Protein AF-A0A8S0VTC0-F1 (afdb_monomer_lite)

Sequence (336 aa):
MILEPHRLVLRYLSPPVGQLPGMAQVTHRCSNINSPEIYNTTKSGPLDLEQRTELVVCTPIVGGPLEECESPRILVRCLLDCLIGLANSFLKSFPHLDISTRNLLRRLGKERRTAPEPVSRHDPSLCSDEMHFLSDYLNECHALIVDGDIAVRGKERRVPGRDYSGNIPFLPTRVLRLWMNNEPILHTTIDDLQFFPWVLLWIAFRKDPAHPESEASLMALNNDSLRNVSHTKAGLIQEIADRFSMSSLPQSVRVIRDLFNRWIDLSREATEQLFILLEGERFTGNKLNSNLQLQAVFDDALEGMTKKYLKEYMRAAVDFIEKEDVGLELWPEPSA

Structure (mmCIF, N/CA/C/O backbone):
data_AF-A0A8S0VTC0-F1
#
_entry.id   AF-A0A8S0VTC0-F1
#
loop_
_atom_site.group_PDB
_atom_site.id
_atom_site.type_symbol
_atom_site.label_atom_id
_atom_site.label_alt_id
_atom_site.label_comp_id
_atom_site.label_asym_id
_atom_site.label_entity_id
_atom_site.label_seq_id
_atom_site.pdbx_PDB_ins_code
_atom_site.Cartn_x
_atom_site.Cartn_y
_atom_site.Cartn_z
_atom_site.occupancy
_atom_site.B_iso_or_equiv
_atom_site.auth_seq_id
_atom_site.auth_comp_id
_atom_site.auth_asym_id
_atom_site.auth_atom_id
_atom_site.pdbx_PDB_model_num
ATOM 1 N N . MET A 1 1 ? -20.088 -17.093 36.217 1.00 25.27 1 MET A N 1
ATOM 2 C CA . MET A 1 1 ? -18.910 -17.939 35.948 1.00 25.27 1 MET A CA 1
ATOM 3 C C . MET A 1 1 ? -18.276 -17.386 34.686 1.00 25.27 1 MET A C 1
ATOM 5 O O . MET A 1 1 ? -18.844 -17.536 33.614 1.00 25.27 1 MET A O 1
ATOM 9 N N . ILE A 1 2 ? -17.248 -16.561 34.870 1.00 22.72 2 ILE A N 1
ATOM 10 C CA . ILE A 1 2 ? -16.638 -15.714 33.839 1.00 22.72 2 ILE A CA 1
ATOM 11 C C . ILE A 1 2 ? -15.516 -16.532 33.200 1.00 22.72 2 ILE A C 1
ATOM 13 O O . ILE A 1 2 ? -14.637 -17.004 33.916 1.00 22.72 2 ILE A O 1
ATOM 17 N N . LEU A 1 3 ? -15.578 -16.729 31.883 1.00 22.00 3 LEU A N 1
ATOM 18 C CA . LEU A 1 3 ? -14.479 -17.272 31.088 1.00 22.00 3 LEU A CA 1
ATOM 19 C C . LEU A 1 3 ? -14.049 -16.200 30.087 1.00 22.00 3 LEU A C 1
ATOM 21 O O . LEU A 1 3 ? -14.839 -15.737 29.266 1.00 22.00 3 LEU A O 1
ATOM 25 N N . GLU A 1 4 ? -12.799 -15.791 30.256 1.00 22.05 4 GLU A N 1
ATOM 26 C CA . GLU A 1 4 ? -12.045 -14.816 29.476 1.00 22.05 4 GLU A CA 1
ATOM 27 C C . GLU A 1 4 ? -11.477 -15.411 28.162 1.00 22.05 4 GLU A C 1
ATOM 29 O O . GLU A 1 4 ? -11.585 -16.619 27.930 1.00 22.05 4 GLU A O 1
ATOM 34 N N . PRO A 1 5 ? -10.944 -14.570 27.250 1.00 28.98 5 PRO A N 1
ATOM 35 C CA . PRO A 1 5 ? -11.049 -14.763 25.810 1.00 28.98 5 PRO A CA 1
ATOM 36 C C . PRO A 1 5 ? -9.840 -15.483 25.201 1.00 28.98 5 PRO A C 1
ATOM 38 O O . PRO A 1 5 ? -8.712 -14.994 25.222 1.00 28.98 5 PRO A O 1
ATOM 41 N N . HIS A 1 6 ? -10.089 -16.604 24.524 1.00 26.89 6 HIS A N 1
ATOM 42 C CA . HIS A 1 6 ? -9.126 -17.183 23.593 1.00 26.89 6 HIS A CA 1
ATOM 43 C C . HIS A 1 6 ? -9.369 -16.671 22.169 1.00 26.89 6 HIS A C 1
ATOM 45 O O . HIS A 1 6 ? -10.343 -17.030 21.516 1.00 26.89 6 HIS A O 1
ATOM 51 N N . ARG A 1 7 ? -8.428 -15.825 21.732 1.00 33.62 7 ARG A N 1
ATOM 52 C CA . ARG A 1 7 ? -7.699 -15.879 20.452 1.00 33.62 7 ARG A CA 1
ATOM 53 C C . ARG A 1 7 ? -8.539 -16.145 19.200 1.00 33.62 7 ARG A C 1
ATOM 55 O O . ARG A 1 7 ? -8.915 -17.274 18.889 1.00 33.62 7 ARG A O 1
ATOM 62 N N . LEU A 1 8 ? -8.729 -15.075 18.433 1.00 29.02 8 LEU A N 1
ATOM 63 C CA . LEU A 1 8 ? -9.284 -15.108 17.090 1.00 29.02 8 LEU A CA 1
ATOM 64 C C . LEU A 1 8 ? -8.291 -15.810 16.149 1.00 29.02 8 LEU A C 1
ATOM 66 O O . LEU A 1 8 ? -7.356 -15.211 15.635 1.00 29.02 8 LEU A O 1
ATOM 70 N N . VAL A 1 9 ? -8.503 -17.099 15.908 1.00 30.19 9 VAL A N 1
ATOM 71 C CA . VAL A 1 9 ? -8.086 -17.704 14.644 1.00 30.19 9 VAL A CA 1
ATOM 72 C C . VAL A 1 9 ? -9.036 -17.126 13.602 1.00 30.19 9 VAL A C 1
ATOM 74 O O . VAL A 1 9 ? -10.246 -17.355 13.692 1.00 30.19 9 VAL A O 1
ATOM 77 N N . LEU A 1 10 ? -8.526 -16.370 12.628 1.00 28.19 10 LEU A N 1
ATOM 78 C CA . LEU A 1 10 ? -9.266 -16.090 11.398 1.00 28.19 10 LEU A CA 1
ATOM 79 C C . LEU A 1 10 ? -9.506 -17.439 10.705 1.00 28.19 10 LEU A C 1
ATOM 81 O O . LEU A 1 10 ? -8.711 -17.893 9.889 1.00 28.19 10 LEU A O 1
ATOM 85 N N . ARG A 1 11 ? -10.584 -18.127 11.104 1.00 26.08 11 ARG A N 1
ATOM 86 C CA . ARG A 1 11 ? -11.053 -19.357 10.471 1.00 26.08 11 ARG A CA 1
ATOM 87 C C . ARG A 1 11 ? -11.421 -19.010 9.035 1.00 26.08 11 ARG A C 1
ATOM 89 O O . ARG A 1 11 ? -12.511 -18.504 8.778 1.00 26.08 11 ARG A O 1
ATOM 96 N N . TYR A 1 12 ? -10.519 -19.301 8.109 1.00 32.28 12 TYR A N 1
ATOM 97 C CA . TYR A 1 12 ? -10.940 -19.707 6.781 1.00 32.28 12 TYR A CA 1
ATOM 98 C C . TYR A 1 12 ? -11.624 -21.067 6.939 1.00 32.28 12 TYR A C 1
ATOM 100 O O . TYR A 1 12 ? -11.073 -21.994 7.534 1.00 32.28 12 TYR A O 1
ATOM 108 N N . LEU A 1 13 ? -12.883 -21.142 6.513 1.00 28.42 13 LEU A N 1
ATOM 109 C CA . LEU A 1 13 ? -13.666 -22.370 6.501 1.00 28.42 13 LEU A CA 1
ATOM 110 C C . LEU A 1 13 ? -13.049 -23.321 5.466 1.00 28.42 13 LEU A C 1
ATOM 112 O O . LEU A 1 13 ? -13.356 -23.228 4.282 1.00 28.42 13 LEU A O 1
ATOM 116 N N . SER A 1 14 ? -12.169 -24.221 5.904 1.00 29.62 14 SER A N 1
ATOM 117 C CA . SER A 1 14 ? -11.794 -25.395 5.112 1.00 29.62 14 SER A CA 1
ATOM 118 C C . SER A 1 14 ? -12.896 -26.464 5.219 1.00 29.62 14 SER A C 1
ATOM 120 O O . SER A 1 14 ? -13.445 -26.653 6.311 1.00 29.62 14 SER A O 1
ATOM 122 N N . PRO A 1 15 ? -13.227 -27.184 4.131 1.00 27.05 15 PRO A N 1
ATOM 123 C CA . PRO A 1 15 ? -14.177 -28.297 4.165 1.00 27.05 15 PRO A CA 1
ATOM 124 C C . PRO A 1 15 ? -13.619 -29.490 4.970 1.00 27.05 15 PRO A C 1
ATOM 126 O O . PRO A 1 15 ? -12.410 -29.557 5.217 1.00 27.05 15 PRO A O 1
ATOM 129 N N . PRO A 1 16 ? -14.477 -30.434 5.415 1.00 30.98 16 PRO A N 1
ATOM 130 C CA . PRO A 1 16 ? -14.065 -31.520 6.294 1.00 30.98 16 PRO A CA 1
ATOM 131 C C . PRO A 1 16 ? -13.047 -32.445 5.620 1.00 30.98 16 PRO A C 1
ATOM 133 O O . PRO A 1 16 ? -13.167 -32.819 4.455 1.00 30.98 16 PRO A O 1
ATOM 136 N N . VAL A 1 17 ? -12.038 -32.794 6.414 1.00 35.75 17 VAL A N 1
ATOM 137 C CA . VAL A 1 17 ? -10.831 -33.543 6.068 1.00 35.75 17 VAL A CA 1
ATOM 138 C C . VAL A 1 17 ? -11.168 -34.913 5.469 1.00 35.75 17 VAL A C 1
ATOM 140 O O . VAL A 1 17 ? -11.535 -35.844 6.183 1.00 35.75 17 VAL A O 1
ATOM 143 N N . GLY A 1 18 ? -10.978 -35.043 4.156 1.00 30.72 18 GLY A N 1
ATOM 144 C CA . GLY A 1 18 ? -10.662 -36.299 3.481 1.00 30.72 18 GLY A CA 1
ATOM 145 C C . GLY A 1 18 ? -9.166 -36.314 3.158 1.00 30.72 18 GLY A C 1
ATOM 146 O O . GLY A 1 18 ? -8.643 -35.334 2.640 1.00 30.72 18 GLY A O 1
ATOM 147 N N . GLN A 1 19 ? -8.482 -37.392 3.539 1.00 36.09 19 GLN A N 1
ATOM 148 C CA . GLN A 1 19 ? -7.030 -37.610 3.478 1.00 36.09 19 GLN A CA 1
ATOM 149 C C . GLN A 1 19 ? -6.330 -37.008 2.239 1.00 36.09 19 GLN A C 1
ATOM 151 O O . GLN A 1 19 ? -6.595 -37.428 1.116 1.00 36.09 19 GLN A O 1
ATOM 156 N N . LEU A 1 20 ? -5.360 -36.109 2.455 1.00 34.84 20 LEU A N 1
ATOM 157 C CA . LEU A 1 20 ? -4.349 -35.751 1.454 1.00 34.84 20 LEU A CA 1
ATOM 158 C C . LEU A 1 20 ? -2.957 -36.192 1.940 1.00 34.84 20 LEU A C 1
ATOM 160 O O . LEU A 1 20 ? -2.550 -35.807 3.040 1.00 34.84 20 LEU A O 1
ATOM 164 N N . PRO A 1 21 ? -2.225 -37.004 1.155 1.00 34.16 21 PRO A N 1
ATOM 165 C CA . PRO A 1 21 ? -0.855 -37.386 1.455 1.00 34.16 21 PRO A CA 1
ATOM 166 C C . PRO A 1 21 ? 0.129 -36.307 0.980 1.00 34.16 21 PRO A C 1
ATOM 168 O O . PRO A 1 21 ? 0.059 -35.852 -0.155 1.00 34.16 21 PRO A O 1
ATOM 171 N N . GLY A 1 22 ? 1.078 -35.959 1.852 1.00 40.34 22 GLY A N 1
ATOM 172 C CA . GLY A 1 22 ? 2.406 -35.463 1.480 1.00 40.34 22 GLY A CA 1
ATOM 173 C C . GLY A 1 22 ? 2.477 -34.140 0.714 1.00 40.34 22 GLY A C 1
ATOM 174 O O . GLY A 1 22 ? 2.684 -34.157 -0.488 1.00 40.34 22 GLY A O 1
ATOM 175 N N . MET A 1 23 ? 2.400 -33.018 1.434 1.00 38.28 23 MET A N 1
ATOM 176 C CA . MET A 1 23 ? 3.272 -31.831 1.312 1.00 38.28 23 MET A CA 1
ATOM 177 C C . MET A 1 23 ? 2.618 -30.679 2.081 1.00 38.28 23 MET A C 1
ATOM 179 O O . MET A 1 23 ? 1.794 -29.939 1.557 1.00 38.28 23 MET A O 1
ATOM 183 N N . ALA A 1 24 ? 2.979 -30.545 3.354 1.00 35.22 24 ALA A N 1
ATOM 184 C CA . ALA A 1 24 ? 2.745 -29.331 4.120 1.00 35.22 24 ALA A CA 1
ATOM 185 C C . ALA A 1 24 ? 4.112 -28.729 4.414 1.00 35.22 24 ALA A C 1
ATOM 187 O O . ALA A 1 24 ? 4.978 -29.463 4.884 1.00 35.22 24 ALA A O 1
ATOM 188 N N . GLN A 1 25 ? 4.289 -27.433 4.160 1.00 37.84 25 GLN A N 1
ATOM 189 C CA . GLN A 1 25 ? 5.088 -26.561 5.022 1.00 37.84 25 GLN A CA 1
ATOM 190 C C . GLN A 1 25 ? 4.978 -25.104 4.565 1.00 37.84 25 GLN A C 1
ATOM 192 O O . GLN A 1 25 ? 5.632 -24.668 3.625 1.00 37.84 25 GLN A O 1
ATOM 197 N N . VAL A 1 26 ? 4.184 -24.337 5.306 1.00 38.66 26 VAL A N 1
ATOM 198 C CA . VAL A 1 26 ? 4.602 -23.005 5.738 1.00 38.66 26 VAL A CA 1
ATOM 199 C C . VAL A 1 26 ? 4.688 -23.102 7.255 1.00 38.66 26 VAL A C 1
ATOM 201 O O . VAL A 1 26 ? 3.692 -23.396 7.917 1.00 38.66 26 VAL A O 1
ATOM 204 N N . THR A 1 27 ? 5.890 -22.938 7.796 1.00 33.00 27 THR A N 1
ATOM 205 C CA . THR A 1 27 ? 6.134 -22.955 9.239 1.00 33.00 27 THR A CA 1
ATOM 206 C C . THR A 1 27 ? 6.221 -21.505 9.694 1.00 33.00 27 THR A C 1
ATOM 208 O O . THR A 1 27 ? 7.285 -20.898 9.603 1.00 33.00 27 THR A O 1
ATOM 211 N N . HIS A 1 28 ? 5.114 -20.923 10.158 1.00 41.31 28 HIS A N 1
ATOM 212 C CA . HIS A 1 28 ? 5.195 -19.654 10.881 1.00 41.31 28 HIS A CA 1
ATOM 213 C C . HIS A 1 28 ? 5.596 -19.947 12.323 1.00 41.31 28 HIS A C 1
ATOM 215 O O . HIS A 1 28 ? 4.906 -20.669 13.049 1.00 41.31 28 HIS A O 1
ATOM 221 N N . ARG A 1 29 ? 6.754 -19.417 12.720 1.00 35.44 29 ARG A N 1
ATOM 222 C CA . ARG A 1 29 ? 7.236 -19.472 14.095 1.00 35.44 29 ARG A CA 1
ATOM 223 C C . ARG A 1 29 ? 6.704 -18.247 14.829 1.00 35.44 29 ARG A C 1
ATOM 225 O O . ARG A 1 29 ? 7.372 -17.223 14.875 1.00 35.44 29 ARG A O 1
ATOM 232 N N . CYS A 1 30 ? 5.504 -18.352 15.387 1.00 36.19 30 CYS A N 1
ATOM 233 C CA . CYS A 1 30 ? 4.947 -17.281 16.204 1.00 36.19 30 CYS A CA 1
ATOM 234 C C . CYS A 1 30 ? 5.568 -17.343 17.604 1.00 36.19 30 CYS A C 1
ATOM 236 O O . CYS A 1 30 ? 5.218 -18.191 18.429 1.00 36.19 30 CYS A O 1
ATOM 238 N N . SER A 1 31 ? 6.486 -16.428 17.890 1.00 32.38 31 SER A N 1
ATOM 239 C CA . SER A 1 31 ? 6.696 -15.960 19.258 1.00 32.38 31 SER A CA 1
ATOM 240 C C . SER A 1 31 ? 5.730 -14.805 19.483 1.00 32.38 31 SER A C 1
ATOM 242 O O . SER A 1 31 ? 5.804 -13.831 18.750 1.00 32.38 31 SER A O 1
ATOM 244 N N . ASN A 1 32 ? 4.840 -14.889 20.476 1.00 35.53 32 ASN A N 1
ATOM 245 C CA . ASN A 1 32 ? 4.096 -13.708 20.923 1.00 35.53 32 ASN A CA 1
ATOM 246 C C . ASN A 1 32 ? 5.108 -12.603 21.264 1.00 35.53 32 ASN A C 1
ATOM 248 O O . ASN A 1 32 ? 5.943 -12.801 22.147 1.00 35.53 32 ASN A O 1
ATOM 252 N N . ILE A 1 33 ? 5.036 -11.474 20.562 1.00 37.16 33 ILE A N 1
ATOM 253 C CA . ILE A 1 33 ? 5.885 -10.306 20.789 1.00 37.16 33 ILE A CA 1
ATOM 254 C C . ILE A 1 33 ? 5.050 -9.248 21.508 1.00 37.16 33 ILE A C 1
ATOM 256 O O . ILE A 1 33 ? 4.153 -8.645 20.931 1.00 37.16 33 ILE A O 1
ATOM 260 N N . ASN A 1 34 ? 5.395 -8.991 22.764 1.00 36.97 34 ASN A N 1
ATOM 261 C CA . ASN A 1 34 ? 5.487 -7.627 23.267 1.00 36.97 34 ASN A CA 1
ATOM 262 C C . ASN A 1 34 ? 6.952 -7.466 23.685 1.00 36.97 34 ASN A C 1
ATOM 264 O O . ASN A 1 34 ? 7.458 -8.249 24.484 1.00 36.97 34 ASN A O 1
ATOM 268 N N . SER A 1 35 ? 7.664 -6.531 23.064 1.00 34.38 35 SER A N 1
ATOM 269 C CA . SER A 1 35 ? 9.118 -6.400 23.187 1.00 34.38 35 SER A CA 1
ATOM 270 C C . SER A 1 35 ? 9.564 -6.113 24.631 1.00 34.38 35 SER A C 1
ATOM 272 O O . SER A 1 35 ? 9.034 -5.187 25.250 1.00 34.38 35 SER A O 1
ATOM 274 N N . PRO A 1 36 ? 10.589 -6.807 25.166 1.00 32.12 36 PRO A N 1
ATOM 275 C CA . PRO A 1 36 ? 11.459 -6.253 26.181 1.00 32.12 36 PRO A CA 1
ATOM 276 C C . PRO A 1 36 ? 12.694 -5.672 25.481 1.00 32.12 36 PRO A C 1
ATOM 278 O O . PRO A 1 36 ? 13.730 -6.329 25.377 1.00 32.12 36 PRO A O 1
ATOM 281 N N . GLU A 1 37 ? 12.617 -4.424 25.017 1.00 33.72 37 GLU A N 1
ATOM 282 C CA . GLU A 1 37 ? 13.846 -3.640 24.949 1.00 33.72 37 GLU A CA 1
ATOM 283 C C . GLU A 1 37 ? 14.278 -3.346 26.384 1.00 33.72 37 GLU A C 1
ATOM 285 O O . GLU A 1 37 ? 13.478 -2.969 27.245 1.00 33.72 37 GLU A O 1
ATOM 290 N N . ILE A 1 38 ? 15.558 -3.591 26.640 1.00 35.69 38 ILE A N 1
ATOM 291 C CA . ILE A 1 38 ? 16.238 -3.363 27.907 1.00 35.69 38 ILE A CA 1
ATOM 292 C C . ILE A 1 38 ? 16.063 -1.884 28.265 1.00 35.69 38 ILE A C 1
ATOM 294 O O . ILE A 1 38 ? 16.836 -1.024 27.844 1.00 35.69 38 ILE A O 1
ATOM 298 N N . TYR A 1 39 ? 15.039 -1.569 29.058 1.00 33.97 39 TYR A N 1
ATOM 299 C CA . TYR A 1 39 ? 15.004 -0.312 29.783 1.00 33.97 39 TYR A CA 1
ATOM 300 C C . TYR A 1 39 ? 16.265 -0.274 30.633 1.00 33.97 39 TYR A C 1
ATOM 302 O O . TYR A 1 39 ? 16.498 -1.185 31.429 1.00 33.97 39 TYR A O 1
ATOM 310 N N . ASN A 1 40 ? 17.064 0.780 30.461 1.00 32.88 40 ASN A N 1
ATOM 311 C CA . ASN A 1 40 ? 18.142 1.129 31.374 1.00 32.88 40 ASN A CA 1
ATOM 312 C C . ASN A 1 40 ? 17.659 0.915 32.814 1.00 32.88 40 ASN A C 1
ATOM 314 O O . ASN A 1 40 ? 16.791 1.629 33.326 1.00 32.88 40 ASN A O 1
ATOM 318 N N . THR A 1 41 ? 18.193 -0.132 33.432 1.00 38.12 41 THR A N 1
ATOM 319 C CA . THR A 1 41 ? 17.845 -0.615 34.759 1.00 38.12 41 THR A CA 1
ATOM 320 C C . THR A 1 41 ? 18.362 0.374 35.792 1.00 38.12 41 THR A C 1
ATOM 322 O O . THR A 1 41 ? 19.450 0.218 36.335 1.00 38.12 41 THR A O 1
ATOM 325 N N . THR A 1 42 ? 17.580 1.412 36.071 1.00 41.66 42 THR A N 1
ATOM 326 C CA . THR A 1 42 ? 17.695 2.190 37.316 1.00 41.66 42 THR A CA 1
ATOM 327 C C . THR A 1 42 ? 16.486 2.008 38.228 1.00 41.66 42 THR A C 1
ATOM 329 O O . THR A 1 42 ? 16.448 2.577 39.315 1.00 41.66 42 THR A O 1
ATOM 332 N N . LYS A 1 43 ? 15.518 1.159 37.857 1.00 45.53 43 LYS A N 1
ATOM 333 C CA . LYS A 1 43 ? 14.423 0.759 38.746 1.00 45.53 43 LYS A CA 1
ATOM 334 C C . LYS A 1 43 ? 14.641 -0.667 39.238 1.00 45.53 43 LYS A C 1
ATOM 336 O O . LYS A 1 43 ? 14.476 -1.627 38.497 1.00 45.53 43 LYS A O 1
ATOM 341 N N . SER A 1 44 ? 15.012 -0.770 40.509 1.00 45.41 44 SER A N 1
ATOM 342 C CA . SER A 1 44 ? 15.101 -1.987 41.317 1.00 45.41 44 SER A CA 1
ATOM 343 C C . SER A 1 44 ? 13.715 -2.615 41.539 1.00 45.41 44 SER A C 1
ATOM 345 O O . SER A 1 44 ? 13.165 -2.553 42.639 1.00 45.41 44 SER A O 1
ATOM 347 N N . GLY A 1 45 ? 13.110 -3.151 40.482 1.00 55.84 45 GLY A N 1
ATOM 348 C CA . GLY A 1 45 ? 11.915 -3.993 40.558 1.00 55.84 45 GLY A CA 1
ATOM 349 C C . GLY A 1 45 ? 12.267 -5.465 40.312 1.00 55.84 45 GLY A C 1
ATOM 350 O O . GLY A 1 45 ? 13.312 -5.739 39.717 1.00 55.84 45 GLY A O 1
ATOM 351 N N . PRO A 1 46 ? 11.444 -6.420 40.779 1.00 50.06 46 PRO A N 1
ATOM 352 C CA . PRO A 1 46 ? 11.631 -7.831 40.455 1.00 50.06 46 PRO A CA 1
ATOM 353 C C . PRO A 1 46 ? 11.574 -8.034 38.934 1.00 50.06 46 PRO A C 1
ATOM 355 O O . PRO A 1 46 ? 10.719 -7.467 38.259 1.00 50.06 46 PRO A O 1
ATOM 358 N N . LEU A 1 47 ? 12.517 -8.818 38.405 1.00 52.16 47 LEU A N 1
ATOM 359 C CA . LEU A 1 47 ? 12.532 -9.245 37.007 1.00 52.16 47 LEU A CA 1
ATOM 360 C C . LEU A 1 47 ? 11.289 -10.105 36.751 1.00 52.16 47 LEU A C 1
ATOM 362 O O . LEU A 1 47 ? 11.213 -11.229 37.249 1.00 52.16 47 LEU A O 1
ATOM 366 N N . ASP A 1 48 ? 10.330 -9.586 35.986 1.00 59.69 48 ASP A N 1
ATOM 367 C CA . ASP A 1 48 ? 9.234 -10.396 35.461 1.00 59.69 48 ASP A CA 1
ATOM 368 C C . ASP A 1 48 ? 9.819 -11.408 34.467 1.00 59.69 48 ASP A C 1
ATOM 370 O O . ASP A 1 48 ? 10.289 -11.057 33.383 1.00 59.69 48 ASP A O 1
ATOM 374 N N . LEU A 1 49 ? 9.840 -12.681 34.864 1.00 50.66 49 LEU A N 1
ATOM 375 C CA . LEU A 1 49 ? 10.219 -13.781 33.985 1.00 50.66 49 LEU A CA 1
ATOM 376 C C . LEU A 1 49 ? 9.085 -14.015 32.981 1.00 50.66 49 LEU A C 1
ATOM 378 O O . LEU A 1 49 ? 8.034 -14.555 33.323 1.00 50.66 49 LEU A O 1
ATOM 382 N N . GLU A 1 50 ? 9.301 -13.605 31.733 1.00 57.69 50 GLU A N 1
ATOM 383 C CA . GLU A 1 50 ? 8.360 -13.825 30.637 1.00 57.69 50 GLU A CA 1
ATOM 384 C C . GLU A 1 50 ? 8.284 -15.321 30.279 1.00 57.69 50 GLU A C 1
ATOM 386 O O . GLU A 1 50 ? 9.264 -15.929 29.839 1.00 57.69 50 GLU A O 1
ATOM 391 N N . GLN A 1 51 ? 7.107 -15.932 30.438 1.00 58.34 51 GLN A N 1
ATOM 392 C CA . GLN A 1 51 ? 6.877 -17.317 30.034 1.00 58.34 51 GLN A CA 1
ATOM 393 C C . GLN A 1 51 ? 6.475 -17.380 28.554 1.00 58.34 51 GLN A C 1
ATOM 395 O O . G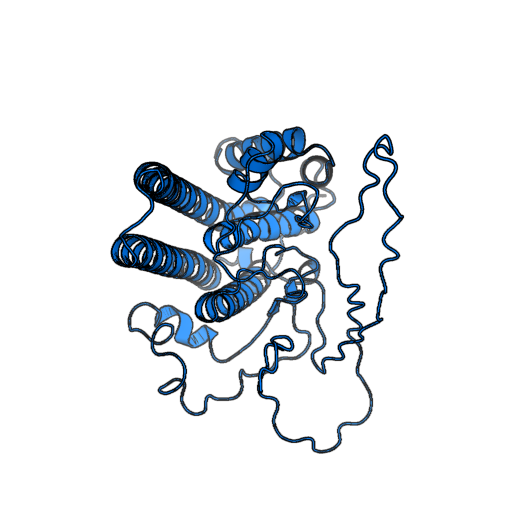LN A 1 51 ? 5.384 -16.959 28.169 1.00 58.34 51 GLN A O 1
ATOM 400 N N . ARG A 1 52 ? 7.347 -17.945 27.712 1.00 60.72 52 ARG A N 1
ATOM 401 C CA . ARG A 1 52 ? 7.100 -18.127 26.273 1.00 60.72 52 ARG A CA 1
ATOM 402 C C . ARG A 1 52 ? 6.555 -19.523 25.991 1.00 60.72 52 ARG A C 1
ATOM 404 O O . ARG A 1 52 ? 7.099 -20.512 26.471 1.00 60.72 52 ARG A O 1
ATOM 411 N N . THR A 1 53 ? 5.490 -19.602 25.197 1.00 72.25 53 THR A N 1
ATOM 412 C CA . THR A 1 53 ? 4.975 -20.868 24.651 1.00 72.25 53 THR A CA 1
ATOM 413 C C . THR A 1 53 ? 5.203 -20.862 23.148 1.00 72.25 53 THR A C 1
ATOM 415 O O . THR A 1 53 ? 4.775 -19.925 22.477 1.00 72.25 53 THR A O 1
ATOM 418 N N . GLU A 1 54 ? 5.876 -21.885 22.625 1.00 74.19 54 GLU A N 1
ATOM 419 C CA . GLU A 1 54 ? 6.041 -22.050 21.181 1.00 74.19 54 GLU A CA 1
ATOM 420 C C . GLU A 1 54 ? 4.703 -22.487 20.575 1.00 74.19 54 GLU A C 1
ATOM 422 O O . GLU A 1 54 ? 4.138 -23.514 20.956 1.00 74.19 54 GLU A O 1
ATOM 427 N N . LEU A 1 55 ? 4.173 -21.674 19.660 1.00 72.12 55 LEU A N 1
ATOM 428 C CA . LEU A 1 55 ? 2.981 -21.997 18.889 1.00 72.12 55 LEU A CA 1
ATOM 429 C C . LEU A 1 55 ? 3.396 -22.248 17.443 1.00 72.12 55 LEU A C 1
ATOM 431 O O . LEU A 1 55 ? 3.978 -21.379 16.797 1.00 72.12 55 LEU A O 1
ATOM 435 N N . VAL A 1 56 ? 3.058 -23.429 16.931 1.00 76.31 56 VAL A N 1
ATOM 436 C CA . VAL A 1 56 ? 3.242 -23.770 15.520 1.00 76.31 56 VAL A CA 1
ATOM 437 C C . VAL A 1 56 ? 1.881 -23.730 14.841 1.00 76.31 56 VAL A C 1
ATOM 439 O O . VAL A 1 56 ? 0.986 -24.505 15.184 1.00 76.31 56 VAL A O 1
ATOM 442 N N . VAL A 1 57 ? 1.723 -22.819 13.882 1.00 75.88 57 VAL A N 1
ATOM 443 C CA . VAL A 1 57 ? 0.526 -22.734 13.039 1.00 75.88 57 VAL A CA 1
ATOM 444 C C . VAL A 1 57 ? 0.846 -23.374 11.694 1.00 75.88 57 VAL A C 1
ATOM 446 O O . VAL A 1 57 ? 1.655 -22.857 10.930 1.00 75.88 57 VAL A O 1
ATOM 449 N N . CYS A 1 58 ? 0.204 -24.506 11.405 1.00 80.56 58 CYS A N 1
ATOM 450 C CA . CYS A 1 58 ? 0.323 -25.188 10.119 1.00 80.56 58 CYS A CA 1
ATOM 451 C C . CYS A 1 58 ? -0.870 -24.826 9.232 1.00 80.56 58 CYS A C 1
ATOM 453 O O . CYS A 1 58 ? -2.019 -25.061 9.608 1.00 80.56 58 CYS A O 1
ATOM 455 N N . THR A 1 59 ? -0.594 -24.303 8.040 1.00 79.56 59 THR A N 1
ATOM 456 C CA . THR A 1 59 ? -1.598 -24.058 6.998 1.00 79.56 59 THR A CA 1
ATOM 457 C C . THR A 1 59 ? -1.348 -24.982 5.801 1.00 79.56 59 THR A C 1
ATOM 459 O O . THR A 1 59 ? -0.188 -25.238 5.469 1.00 79.56 59 THR A O 1
ATOM 462 N N . PRO A 1 60 ? -2.399 -25.508 5.142 1.00 80.56 60 PRO A N 1
ATOM 463 C CA . PRO A 1 60 ? -2.244 -26.268 3.901 1.00 80.56 60 PRO A CA 1
ATOM 464 C C . PRO A 1 60 ? -1.879 -25.376 2.702 1.00 80.56 60 PRO A C 1
ATOM 466 O O . PRO A 1 60 ? -1.595 -25.888 1.622 1.00 80.56 60 PRO A O 1
ATOM 469 N N . ILE A 1 61 ? -1.920 -24.049 2.858 1.00 82.19 61 ILE A N 1
ATOM 470 C CA . ILE A 1 61 ? -1.662 -23.113 1.768 1.00 82.19 61 ILE A CA 1
ATOM 471 C C . ILE A 1 61 ? -0.156 -22.911 1.608 1.00 82.19 61 ILE A C 1
ATOM 473 O O . ILE A 1 61 ? 0.519 -22.486 2.541 1.00 82.19 61 ILE A O 1
ATOM 477 N N . VAL A 1 62 ? 0.350 -23.166 0.401 1.00 85.44 62 VAL A N 1
ATOM 478 C CA . VAL A 1 62 ? 1.739 -22.880 0.033 1.00 85.44 62 VAL A CA 1
ATOM 479 C C . VAL A 1 62 ? 1.816 -21.507 -0.631 1.00 85.44 62 VAL A C 1
ATOM 481 O O . VAL A 1 62 ? 1.210 -21.269 -1.684 1.00 85.44 62 VAL A O 1
ATOM 484 N N . GLY A 1 63 ? 2.554 -20.610 0.016 1.00 90.44 63 GLY A N 1
ATOM 485 C CA . GLY A 1 63 ? 2.872 -19.280 -0.481 1.00 90.44 63 GLY A CA 1
ATOM 486 C C . GLY A 1 63 ? 4.317 -19.184 -0.971 1.00 90.44 63 GLY A C 1
ATOM 487 O O . GLY A 1 63 ? 5.188 -19.900 -0.485 1.00 90.44 63 GLY A O 1
ATOM 488 N N . GLY A 1 64 ? 4.560 -18.290 -1.921 1.00 93.25 64 GLY A N 1
ATOM 489 C CA . GLY A 1 64 ? 5.873 -17.850 -2.372 1.00 93.25 64 GLY A CA 1
ATOM 490 C C . GLY A 1 64 ? 5.999 -16.324 -2.286 1.00 93.25 64 GLY A C 1
ATOM 491 O O . GLY A 1 64 ? 5.002 -15.629 -2.057 1.00 93.25 64 GLY A O 1
ATOM 492 N N . PRO A 1 65 ? 7.212 -15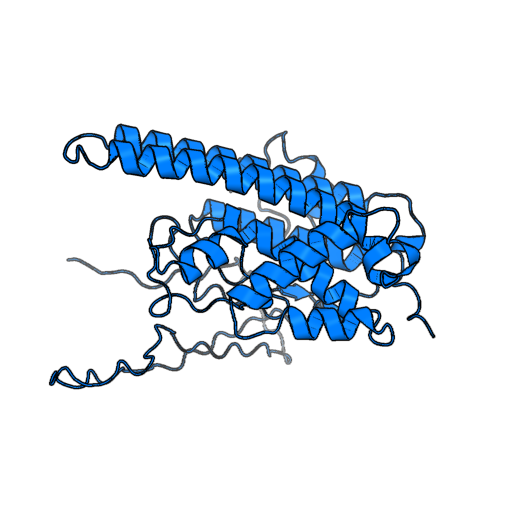.787 -2.461 1.00 95.69 65 PRO A N 1
ATOM 493 C CA . PRO A 1 65 ? 7.455 -14.349 -2.430 1.00 95.69 65 PRO A CA 1
ATOM 494 C C . PRO A 1 65 ? 6.759 -13.630 -3.597 1.00 95.69 65 PRO A C 1
ATOM 496 O O . PRO A 1 65 ? 6.614 -14.174 -4.699 1.00 95.69 65 PRO A O 1
ATOM 499 N N . LEU A 1 66 ? 6.338 -12.382 -3.375 1.00 96.12 66 LEU A N 1
ATOM 500 C CA . LEU A 1 66 ? 5.753 -11.546 -4.432 1.00 96.12 66 LEU A CA 1
ATOM 501 C C . LEU A 1 66 ? 6.787 -11.164 -5.505 1.00 96.12 66 LEU A C 1
ATOM 503 O O . LEU A 1 66 ? 6.422 -10.913 -6.653 1.00 96.12 66 LEU A O 1
ATOM 507 N N . GLU A 1 67 ? 8.074 -11.162 -5.162 1.00 95.69 67 GLU A N 1
ATOM 508 C CA . GLU A 1 67 ? 9.197 -10.900 -6.062 1.00 95.69 67 GLU A CA 1
ATOM 509 C C . GLU A 1 67 ? 9.289 -11.914 -7.211 1.00 95.69 67 GLU A C 1
ATOM 511 O O . GLU A 1 67 ? 9.900 -11.624 -8.238 1.00 95.69 67 GLU A O 1
ATOM 516 N N . GLU A 1 68 ? 8.653 -13.079 -7.089 1.00 95.56 68 GLU A N 1
ATOM 517 C CA . GLU A 1 68 ? 8.558 -14.080 -8.157 1.00 95.56 68 GLU A CA 1
ATOM 518 C C . GLU A 1 68 ? 7.413 -13.820 -9.148 1.00 95.56 68 GLU A C 1
ATOM 520 O O . GLU A 1 68 ? 7.261 -14.574 -10.104 1.00 95.56 68 GLU A O 1
ATOM 525 N N . CYS A 1 69 ? 6.598 -12.773 -8.969 1.00 95.56 69 CYS A N 1
ATOM 526 C CA . CYS A 1 69 ? 5.573 -12.430 -9.958 1.00 95.56 69 CYS A CA 1
ATOM 527 C C . CYS A 1 69 ? 6.227 -12.130 -11.314 1.00 95.56 69 CYS A C 1
ATOM 529 O O . CYS A 1 69 ? 7.104 -11.268 -11.405 1.00 95.56 69 CYS A O 1
ATOM 531 N N . GLU A 1 70 ? 5.778 -12.814 -12.364 1.00 93.94 70 GLU A N 1
ATOM 532 C CA . GLU A 1 70 ? 6.361 -12.741 -13.714 1.00 93.94 70 GLU A CA 1
ATOM 533 C C . GLU A 1 70 ? 6.089 -11.405 -14.414 1.00 93.94 70 GLU A C 1
ATOM 535 O O . GLU A 1 70 ? 6.838 -11.004 -15.302 1.00 93.94 70 GLU A O 1
ATOM 540 N N . SER A 1 71 ? 5.055 -10.682 -13.978 1.00 96.31 71 SER A N 1
ATOM 541 C CA . SER A 1 71 ? 4.666 -9.411 -14.578 1.00 96.31 71 SER A CA 1
ATOM 542 C C . SER A 1 71 ? 4.140 -8.398 -13.558 1.00 96.31 71 SER A C 1
ATOM 544 O O . SER A 1 71 ? 3.666 -8.790 -12.479 1.00 96.31 71 SER A O 1
ATOM 546 N N . PRO A 1 72 ? 4.172 -7.094 -13.894 1.00 97.19 72 PRO A N 1
ATOM 547 C CA . PRO A 1 72 ? 3.515 -6.052 -13.111 1.00 97.19 72 PRO A CA 1
ATOM 548 C C . PRO A 1 72 ? 2.026 -6.339 -12.897 1.00 97.19 72 PRO A C 1
ATOM 550 O O . PRO A 1 72 ? 1.516 -6.149 -11.794 1.00 97.19 72 PRO A O 1
ATOM 553 N N . ARG A 1 73 ? 1.326 -6.851 -13.921 1.00 96.62 73 ARG A N 1
ATOM 554 C CA . ARG A 1 73 ? -0.106 -7.160 -13.821 1.00 96.62 73 ARG A CA 1
ATOM 555 C C . ARG A 1 73 ? -0.385 -8.266 -12.804 1.00 96.62 73 ARG A C 1
ATOM 557 O O . ARG A 1 73 ? -1.300 -8.129 -11.994 1.00 96.62 73 ARG A O 1
ATOM 564 N N . ILE A 1 74 ? 0.417 -9.334 -12.799 1.00 96.06 74 ILE A N 1
ATOM 565 C CA . ILE A 1 74 ? 0.286 -10.423 -11.818 1.00 96.06 74 ILE A CA 1
ATOM 566 C C . ILE A 1 74 ? 0.598 -9.917 -10.406 1.00 96.06 74 ILE A C 1
ATOM 568 O O . ILE A 1 74 ? -0.115 -10.265 -9.462 1.00 96.06 74 ILE A O 1
ATOM 572 N N . LEU A 1 75 ? 1.609 -9.056 -10.249 1.00 97.88 75 LEU A N 1
ATOM 573 C CA . LEU A 1 75 ? 1.909 -8.435 -8.959 1.00 97.88 75 LEU A CA 1
ATOM 574 C C . LEU A 1 75 ? 0.722 -7.609 -8.447 1.00 97.88 75 LEU A C 1
ATOM 576 O O . LEU A 1 75 ? 0.291 -7.791 -7.310 1.00 97.88 75 LEU A O 1
ATOM 580 N N . VAL A 1 76 ? 0.155 -6.731 -9.277 1.00 98.12 76 VAL A N 1
ATOM 581 C CA . VAL A 1 76 ? -0.987 -5.897 -8.874 1.00 98.12 76 VAL A CA 1
ATOM 582 C C . VAL A 1 76 ? -2.233 -6.746 -8.622 1.00 98.12 76 VAL A C 1
ATOM 584 O O . VAL A 1 76 ? -2.965 -6.476 -7.672 1.00 98.12 76 VAL A O 1
ATOM 587 N N . ARG A 1 77 ? -2.431 -7.841 -9.367 1.00 96.69 77 ARG A N 1
ATOM 588 C CA . ARG A 1 77 ? -3.477 -8.835 -9.080 1.00 96.69 77 ARG A CA 1
ATOM 589 C C . ARG A 1 77 ? -3.313 -9.462 -7.693 1.00 96.69 77 ARG A C 1
ATOM 591 O O . ARG A 1 77 ? -4.300 -9.594 -6.972 1.00 96.69 77 ARG A O 1
ATOM 598 N N . CYS A 1 78 ? -2.086 -9.810 -7.307 1.00 97.12 78 CYS A N 1
ATOM 599 C CA . CYS A 1 78 ? -1.775 -10.299 -5.965 1.00 97.12 78 CYS A CA 1
ATOM 600 C C . CYS A 1 78 ? -2.069 -9.229 -4.901 1.00 97.12 78 CYS A C 1
ATOM 602 O O . CYS A 1 78 ? -2.747 -9.500 -3.913 1.00 97.12 78 CYS A O 1
ATOM 604 N N . LEU A 1 79 ? -1.622 -7.990 -5.119 1.00 98.12 79 LEU A N 1
ATOM 605 C CA . LEU A 1 79 ? -1.874 -6.882 -4.195 1.00 98.12 79 LEU A CA 1
ATOM 606 C C . LEU A 1 79 ? -3.372 -6.565 -4.055 1.00 98.12 79 LEU A C 1
ATOM 608 O O . LEU A 1 79 ? -3.815 -6.263 -2.951 1.00 98.12 79 LEU A O 1
ATOM 612 N N . LEU A 1 80 ? -4.165 -6.703 -5.122 1.00 97.31 80 LEU A N 1
ATOM 613 C CA . LEU A 1 80 ? -5.625 -6.575 -5.079 1.00 97.31 80 LEU A CA 1
ATOM 614 C C . LEU A 1 80 ? -6.264 -7.629 -4.163 1.00 97.31 80 LEU A C 1
ATOM 616 O O . LEU A 1 80 ? -7.134 -7.302 -3.359 1.00 97.31 80 LEU A O 1
ATOM 620 N N . ASP A 1 81 ? -5.815 -8.882 -4.229 1.00 94.94 81 ASP A N 1
ATOM 621 C CA . ASP A 1 81 ? -6.320 -9.932 -3.338 1.00 94.94 81 ASP A CA 1
ATOM 622 C C . ASP A 1 81 ? -5.936 -9.686 -1.879 1.00 94.94 81 ASP A C 1
ATOM 624 O O . ASP A 1 81 ? -6.749 -9.901 -0.977 1.00 94.94 81 ASP A O 1
ATOM 628 N N . CYS A 1 82 ? -4.742 -9.147 -1.645 1.00 96.19 82 CYS A N 1
ATOM 629 C CA . CYS A 1 82 ? -4.337 -8.690 -0.324 1.00 96.19 82 CYS A CA 1
ATOM 630 C C . CYS A 1 82 ? -5.201 -7.508 0.152 1.00 96.19 82 CYS A C 1
ATOM 632 O O . CYS A 1 82 ? -5.673 -7.537 1.284 1.00 96.19 82 CYS A O 1
ATOM 634 N N . LEU A 1 83 ? -5.514 -6.519 -0.694 1.00 96.88 83 LEU A N 1
ATOM 635 C CA . LEU A 1 83 ? -6.454 -5.439 -0.352 1.00 96.88 83 LEU A CA 1
ATOM 636 C C . LEU A 1 83 ? -7.835 -5.992 0.033 1.00 96.88 83 LEU A C 1
ATOM 638 O O . LEU A 1 83 ? -8.440 -5.517 0.994 1.00 96.88 83 LEU A O 1
ATOM 642 N N . ILE A 1 84 ? -8.329 -7.017 -0.670 1.00 93.19 84 ILE A N 1
ATOM 643 C CA . ILE A 1 84 ? -9.589 -7.700 -0.327 1.00 93.19 84 ILE A CA 1
ATOM 644 C C . ILE A 1 84 ? -9.466 -8.397 1.036 1.00 93.19 84 ILE A C 1
ATOM 646 O O . ILE A 1 84 ? -10.366 -8.300 1.871 1.00 93.19 84 ILE A O 1
ATOM 650 N N . GLY A 1 85 ? -8.337 -9.061 1.298 1.00 91.94 85 GLY A N 1
ATOM 651 C CA . GLY A 1 85 ? -8.015 -9.630 2.607 1.00 91.94 85 GLY A CA 1
ATOM 652 C C . GLY A 1 85 ? -8.008 -8.581 3.724 1.00 91.94 85 GLY A C 1
ATOM 653 O O . GLY A 1 85 ? -8.601 -8.806 4.780 1.00 91.94 85 GLY A O 1
ATOM 654 N N . LEU A 1 86 ? -7.419 -7.411 3.470 1.00 93.62 86 LEU A N 1
ATOM 655 C CA . LEU A 1 86 ? -7.404 -6.287 4.402 1.00 93.62 86 LEU A CA 1
ATOM 656 C C . LEU A 1 86 ? -8.816 -5.751 4.660 1.00 93.62 86 LEU A C 1
ATOM 658 O O . LEU A 1 86 ? -9.168 -5.512 5.812 1.00 93.62 86 LEU A O 1
ATOM 662 N N . ALA A 1 87 ? -9.651 -5.622 3.625 1.00 92.12 87 ALA A N 1
ATOM 663 C CA . ALA A 1 87 ? -11.047 -5.220 3.784 1.00 92.12 87 ALA A CA 1
ATOM 664 C C . ALA A 1 87 ? -11.827 -6.213 4.662 1.00 92.12 87 ALA A C 1
ATOM 666 O O . ALA A 1 87 ? -12.533 -5.803 5.581 1.00 92.12 87 ALA A O 1
ATOM 667 N N . ASN A 1 88 ? -11.633 -7.518 4.456 1.00 88.81 88 ASN A N 1
ATOM 668 C CA . ASN A 1 88 ? -12.216 -8.552 5.316 1.00 88.81 88 ASN A CA 1
ATOM 669 C C . ASN A 1 88 ? -11.726 -8.456 6.771 1.00 88.81 88 ASN A C 1
ATOM 671 O O . ASN A 1 88 ? -12.484 -8.739 7.701 1.00 88.81 88 ASN A O 1
ATOM 675 N N . SER A 1 89 ? -10.465 -8.071 6.981 1.00 88.00 89 SER A N 1
ATOM 676 C CA . SER A 1 89 ? -9.894 -7.861 8.316 1.00 88.00 89 SER A CA 1
ATOM 677 C C . SER A 1 89 ? -10.482 -6.620 8.997 1.00 88.00 89 SER A C 1
ATOM 679 O O . SER A 1 89 ? -10.873 -6.663 10.166 1.00 88.00 89 SER A O 1
ATOM 681 N N . PHE A 1 90 ? -10.645 -5.535 8.238 1.00 88.50 90 PHE A N 1
ATOM 682 C CA . PHE A 1 90 ? -11.297 -4.305 8.676 1.00 88.50 90 PHE A CA 1
ATOM 683 C C . PHE A 1 90 ? -12.747 -4.530 9.113 1.00 88.50 90 PHE A C 1
ATOM 685 O O . PHE A 1 90 ? -13.126 -4.082 10.193 1.00 88.50 90 PHE A O 1
ATOM 692 N N . LEU A 1 91 ? -13.533 -5.292 8.346 1.00 86.12 91 LEU A N 1
ATOM 693 C CA . LEU A 1 91 ? -14.918 -5.637 8.706 1.00 86.12 91 LEU A CA 1
ATOM 694 C C . LEU A 1 91 ? -15.010 -6.407 10.032 1.00 86.12 91 LEU A C 1
ATOM 696 O O . LEU A 1 91 ? -16.030 -6.379 10.714 1.00 86.12 91 LEU A O 1
ATOM 700 N N . LYS A 1 92 ? -13.915 -7.053 10.443 1.00 85.00 92 LYS A N 1
ATOM 701 C CA . LYS A 1 92 ? -13.789 -7.734 11.736 1.00 85.00 92 LYS A CA 1
ATOM 702 C C . LYS A 1 92 ? -13.140 -6.863 12.817 1.00 85.00 92 LYS A C 1
ATOM 704 O O . LYS A 1 92 ? -12.944 -7.345 13.927 1.00 85.00 92 LYS A O 1
ATOM 709 N N . SER A 1 93 ? -12.851 -5.592 12.529 1.00 85.56 93 SER A N 1
ATOM 710 C CA . SER A 1 93 ? -12.168 -4.629 13.407 1.00 85.56 93 SER A CA 1
ATOM 711 C C . SER A 1 93 ? -10.715 -4.989 13.757 1.00 85.56 93 SER A C 1
ATOM 713 O O . SER A 1 93 ? -10.250 -4.664 14.854 1.00 85.56 93 SER A O 1
ATOM 715 N N . PHE A 1 94 ? -9.994 -5.628 12.828 1.00 85.69 94 PHE A N 1
ATOM 716 C CA . PHE A 1 94 ? -8.582 -6.001 12.979 1.00 85.69 94 PHE A CA 1
ATOM 717 C C . PHE A 1 94 ? -7.711 -5.370 11.878 1.00 85.69 94 PHE A C 1
ATOM 719 O O . PHE A 1 94 ? -7.531 -5.982 10.825 1.00 85.69 94 PHE A O 1
ATOM 726 N N . PRO A 1 95 ? -7.172 -4.152 12.056 1.00 86.88 95 PRO A N 1
ATOM 727 C CA . PRO A 1 95 ? -6.049 -3.688 11.239 1.00 86.88 95 PRO A CA 1
ATOM 728 C C . PRO A 1 95 ? -4.829 -4.614 11.396 1.00 86.88 95 PRO A C 1
ATOM 730 O O . PRO A 1 95 ? -4.590 -5.154 12.477 1.00 86.88 95 PRO A O 1
ATOM 733 N N . HIS A 1 96 ? -4.065 -4.797 10.319 1.00 89.62 96 HIS A N 1
ATOM 734 C CA . HIS A 1 96 ? -2.965 -5.764 10.252 1.00 89.62 96 HIS A CA 1
ATOM 735 C C . HIS A 1 96 ? -1.660 -5.236 10.854 1.00 89.62 96 HIS A C 1
ATOM 737 O O . HIS A 1 96 ? -0.961 -5.970 11.542 1.00 89.62 96 HIS A O 1
ATOM 743 N N . LEU A 1 97 ? -1.334 -3.965 10.604 1.00 87.56 97 LEU A N 1
ATOM 744 C CA . LEU A 1 97 ? -0.187 -3.214 11.135 1.00 87.56 97 LEU A CA 1
ATOM 745 C C . LEU A 1 97 ? 1.213 -3.551 10.616 1.00 87.56 97 LEU A C 1
ATOM 747 O O . LEU A 1 97 ? 2.144 -2.801 10.917 1.00 87.56 97 LEU A O 1
ATOM 751 N N . ASP A 1 98 ? 1.367 -4.622 9.846 1.00 89.31 98 ASP A N 1
ATOM 752 C CA . ASP A 1 98 ? 2.670 -5.057 9.323 1.00 89.31 98 ASP A CA 1
ATOM 753 C C . ASP A 1 98 ? 2.563 -5.683 7.938 1.00 89.31 98 ASP A C 1
ATOM 755 O O . ASP A 1 98 ? 2.974 -6.812 7.671 1.00 89.31 98 ASP A O 1
ATOM 759 N N . ILE A 1 99 ? 1.957 -4.936 7.025 1.00 92.69 99 ILE A N 1
ATOM 760 C CA . ILE A 1 99 ? 1.951 -5.323 5.621 1.00 92.69 99 ILE A CA 1
ATOM 761 C C . ILE A 1 99 ? 3.349 -5.058 5.050 1.00 92.69 99 ILE A C 1
ATOM 763 O O . ILE A 1 99 ? 3.841 -3.931 5.034 1.00 92.69 99 ILE A O 1
ATOM 767 N N . SER A 1 100 ? 3.997 -6.117 4.571 1.00 94.25 100 SER A N 1
ATOM 768 C CA . SER A 1 100 ? 5.338 -6.068 3.984 1.00 94.25 100 SER A CA 1
ATOM 769 C C . SER A 1 100 ? 5.518 -7.178 2.949 1.00 94.25 100 SER A C 1
ATOM 771 O O . SER A 1 100 ? 4.686 -8.079 2.856 1.00 94.25 100 SER A O 1
ATOM 773 N N . THR A 1 101 ? 6.620 -7.170 2.193 1.00 94.12 101 THR A N 1
ATOM 774 C CA . THR A 1 101 ? 6.898 -8.226 1.196 1.00 94.12 101 THR A CA 1
ATOM 775 C C . THR A 1 101 ? 7.004 -9.632 1.796 1.00 94.12 101 THR A C 1
ATOM 777 O O . THR A 1 101 ? 6.821 -10.611 1.083 1.00 94.12 101 THR A O 1
ATOM 780 N N . ARG A 1 102 ? 7.251 -9.748 3.108 1.00 92.38 102 ARG A N 1
ATOM 781 C CA . ARG A 1 102 ? 7.308 -11.033 3.826 1.00 92.38 102 ARG A CA 1
ATOM 782 C C . ARG A 1 102 ? 5.940 -11.533 4.289 1.00 92.38 102 ARG A C 1
ATOM 784 O O . ARG A 1 102 ? 5.751 -12.738 4.410 1.00 92.38 102 ARG A O 1
ATOM 791 N N . ASN A 1 103 ? 5.006 -10.611 4.515 1.00 94.00 103 ASN A N 1
ATOM 792 C CA . ASN A 1 103 ? 3.675 -10.914 5.048 1.00 94.00 103 ASN A CA 1
ATOM 793 C C . ASN A 1 103 ? 2.597 -10.935 3.961 1.00 94.00 103 ASN A C 1
ATOM 795 O O . ASN A 1 103 ? 1.435 -11.228 4.231 1.00 94.00 103 ASN A O 1
ATOM 799 N N . LEU A 1 104 ? 2.980 -10.651 2.718 1.00 95.25 104 LEU A N 1
ATOM 800 C CA . LEU A 1 104 ? 2.151 -10.847 1.543 1.00 95.25 104 LEU A CA 1
ATOM 801 C C . LEU A 1 104 ? 2.714 -12.015 0.743 1.00 95.25 104 LEU A C 1
ATOM 803 O O . LEU A 1 104 ? 3.824 -11.936 0.223 1.00 95.25 104 LEU A O 1
ATOM 807 N N . LEU A 1 105 ? 1.950 -13.098 0.636 1.00 94.50 105 LEU A N 1
ATOM 808 C CA . LEU A 1 105 ? 2.400 -14.311 -0.036 1.00 94.50 105 LEU A CA 1
ATOM 809 C C . LEU A 1 105 ? 1.628 -14.525 -1.331 1.00 94.50 105 LEU A C 1
ATOM 811 O O . LEU A 1 105 ? 0.398 -14.620 -1.324 1.00 94.50 105 LEU A O 1
ATOM 815 N N . ARG A 1 106 ? 2.360 -14.672 -2.438 1.00 95.00 106 ARG A N 1
ATOM 816 C CA . ARG A 1 106 ? 1.823 -15.165 -3.707 1.00 95.00 106 ARG A CA 1
ATOM 817 C C . ARG A 1 106 ? 1.438 -16.623 -3.534 1.00 95.00 106 ARG A C 1
ATOM 819 O O . ARG A 1 106 ? 2.226 -17.426 -3.050 1.00 95.00 106 ARG A O 1
ATOM 826 N N . ARG A 1 107 ? 0.254 -17.016 -3.969 1.00 91.69 107 ARG A N 1
ATOM 827 C CA . ARG A 1 107 ? -0.159 -18.416 -3.950 1.00 91.69 107 ARG A CA 1
ATOM 828 C C . ARG A 1 107 ? 0.490 -19.171 -5.103 1.00 91.69 107 ARG A C 1
ATOM 830 O O . ARG A 1 107 ? 0.444 -18.725 -6.245 1.00 91.69 107 ARG A O 1
ATOM 837 N N . LEU A 1 108 ? 1.059 -20.341 -4.808 1.00 86.81 108 LEU A N 1
ATOM 838 C CA . LEU A 1 108 ? 1.628 -21.216 -5.842 1.00 86.81 108 LEU A CA 1
ATOM 839 C C . LEU A 1 108 ? 0.567 -22.108 -6.506 1.00 86.81 108 LEU A C 1
ATOM 841 O O . LEU A 1 108 ? 0.725 -22.521 -7.651 1.00 86.81 108 LEU A O 1
ATOM 845 N N . GLY A 1 109 ? -0.532 -22.389 -5.801 1.00 80.62 109 GLY A N 1
ATOM 846 C CA . GLY A 1 109 ? -1.682 -23.120 -6.331 1.00 80.62 109 GLY A CA 1
ATOM 847 C C . GLY A 1 109 ? -2.841 -22.185 -6.660 1.00 80.62 109 GLY A C 1
ATOM 848 O O . GLY A 1 109 ? -3.209 -21.349 -5.832 1.00 80.62 109 GLY A O 1
ATOM 849 N N . LYS A 1 110 ? -3.455 -22.373 -7.837 1.00 67.88 110 LYS A N 1
ATOM 850 C CA . LY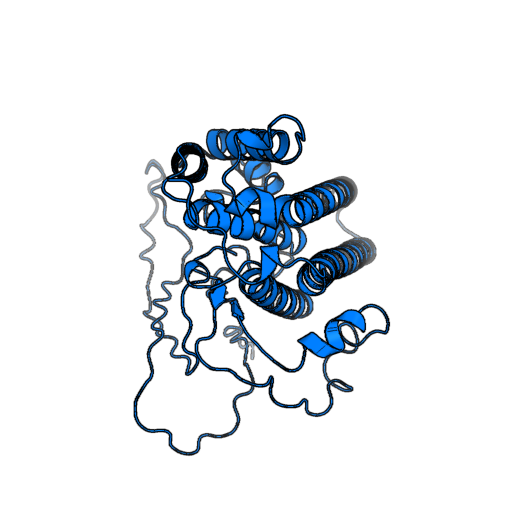S A 1 110 ? -4.732 -21.735 -8.180 1.00 67.88 110 LYS A CA 1
ATOM 851 C C . LYS A 1 110 ? -5.831 -22.344 -7.315 1.00 67.88 110 LYS A C 1
ATOM 853 O O . LYS A 1 110 ? -6.253 -23.472 -7.555 1.00 67.88 110 LYS A O 1
ATOM 858 N N . GLU A 1 111 ? -6.295 -21.604 -6.318 1.00 73.38 111 GLU A N 1
ATOM 859 C CA . GLU A 1 111 ? -7.505 -21.957 -5.584 1.00 73.38 111 GLU A CA 1
ATOM 860 C C . GLU A 1 111 ? -8.619 -21.016 -6.030 1.00 73.38 111 GLU A C 1
ATOM 862 O O . GLU A 1 111 ? -8.516 -19.788 -5.918 1.00 73.38 111 GLU A O 1
ATOM 867 N N . ARG A 1 112 ? -9.699 -21.604 -6.551 1.00 76.69 112 ARG A N 1
ATOM 868 C CA . ARG A 1 112 ? -10.955 -20.870 -6.650 1.00 76.69 112 ARG A CA 1
ATOM 869 C C . ARG A 1 112 ? -11.367 -20.543 -5.232 1.00 76.69 112 ARG A C 1
ATOM 871 O O . ARG A 1 112 ? -11.422 -21.458 -4.411 1.00 76.69 112 ARG A O 1
ATOM 878 N N . ARG A 1 113 ? -11.680 -19.279 -4.946 1.00 72.00 113 ARG A N 1
ATOM 879 C CA . ARG A 1 113 ? -12.359 -18.965 -3.686 1.00 72.00 113 ARG A CA 1
ATOM 880 C C . ARG A 1 113 ? -13.566 -19.881 -3.656 1.00 72.00 113 ARG A C 1
ATOM 882 O O . ARG A 1 113 ? -14.280 -19.940 -4.661 1.00 72.00 113 ARG A O 1
ATOM 889 N N . THR A 1 114 ? -13.677 -20.701 -2.609 1.00 58.69 114 THR A N 1
ATOM 890 C CA . THR A 1 114 ? -14.746 -21.692 -2.495 1.00 58.69 114 THR A CA 1
ATOM 891 C C . THR A 1 114 ? -16.017 -20.992 -2.914 1.00 58.69 114 THR A C 1
ATOM 893 O O . THR A 1 114 ? -16.326 -19.932 -2.361 1.00 58.69 114 THR A O 1
ATOM 896 N N . ALA A 1 115 ? -16.636 -21.507 -3.992 1.00 44.81 115 ALA A N 1
ATOM 897 C CA . ALA A 1 115 ? -17.824 -20.900 -4.559 1.00 44.81 115 ALA A CA 1
ATOM 898 C C . ALA A 1 115 ? -18.714 -20.588 -3.366 1.00 44.81 115 ALA A C 1
ATOM 900 O O . ALA A 1 115 ? -18.893 -21.471 -2.517 1.00 44.81 115 ALA A O 1
ATOM 901 N N . PRO A 1 116 ? -19.129 -19.332 -3.225 1.00 44.84 116 PRO A N 1
ATOM 902 C CA . PRO A 1 116 ? -19.774 -18.935 -2.008 1.00 44.84 116 PRO A CA 1
ATOM 903 C C . PRO A 1 116 ? -20.944 -19.896 -1.803 1.00 44.84 116 PRO A C 1
ATOM 905 O O . PRO A 1 116 ? -21.731 -20.107 -2.730 1.00 44.84 116 PRO A O 1
ATOM 908 N N . GLU A 1 117 ? -21.143 -20.397 -0.586 1.00 41.22 117 GLU A N 1
ATOM 909 C CA . GLU A 1 117 ? -22.522 -20.299 -0.127 1.00 41.22 117 GLU A CA 1
ATOM 910 C C . GLU A 1 117 ? -22.910 -18.846 -0.413 1.00 41.22 117 GLU A C 1
ATOM 912 O O . GLU A 1 117 ? -22.190 -17.952 0.040 1.00 41.22 117 GLU A O 1
ATOM 917 N N . PRO A 1 118 ? -23.862 -18.626 -1.333 1.00 39.66 118 PRO A N 1
ATOM 918 C CA . PRO A 1 118 ? -23.928 -17.453 -2.202 1.00 39.66 118 PRO A CA 1
ATOM 919 C C . PRO A 1 118 ? -23.571 -16.193 -1.403 1.00 39.66 118 PRO A C 1
ATOM 921 O O . PRO A 1 118 ? -24.221 -15.957 -0.382 1.00 39.66 118 PRO A O 1
ATOM 924 N N . VAL A 1 119 ? -22.556 -15.405 -1.831 1.00 42.78 119 VAL A N 1
ATOM 925 C CA . VAL A 1 119 ? -21.995 -14.241 -1.080 1.00 42.78 119 VAL A CA 1
ATOM 926 C C . VAL A 1 119 ? -23.105 -13.306 -0.588 1.00 42.78 119 VAL A C 1
ATOM 928 O O . VAL A 1 119 ? -22.939 -12.605 0.402 1.00 42.78 119 VAL A O 1
ATOM 931 N N . SER A 1 120 ? -24.282 -13.401 -1.210 1.00 36.34 120 SER A N 1
ATOM 932 C CA . SER A 1 120 ? -25.606 -12.987 -0.737 1.00 36.34 120 SER A CA 1
ATOM 933 C C . SER A 1 120 ? -25.935 -13.116 0.765 1.00 36.34 120 SER A C 1
ATOM 935 O O . SER A 1 120 ? -26.948 -12.547 1.164 1.00 36.34 120 SER A O 1
ATOM 937 N N . ARG A 1 121 ? -25.175 -13.833 1.612 1.00 40.81 121 ARG A N 1
ATOM 938 C CA . ARG A 1 121 ? -25.521 -13.981 3.043 1.00 40.81 121 ARG A CA 1
ATOM 939 C C . ARG A 1 121 ? -24.469 -13.596 4.079 1.00 40.81 121 ARG A C 1
ATOM 941 O O . ARG A 1 121 ? -24.857 -13.503 5.242 1.00 40.81 121 ARG A O 1
ATOM 948 N N . HIS A 1 122 ? -23.204 -13.347 3.728 1.00 41.25 122 HIS A N 1
ATOM 949 C CA . HIS A 1 122 ? -22.176 -13.194 4.773 1.00 41.25 122 HIS A CA 1
ATOM 950 C C . HIS A 1 122 ? -21.462 -11.846 4.888 1.00 41.25 122 HIS A C 1
ATOM 952 O O . HIS A 1 122 ? -20.969 -11.590 5.981 1.00 41.25 122 HIS A O 1
ATOM 958 N N . ASP A 1 123 ? -21.504 -10.946 3.896 1.00 50.94 123 ASP A N 1
ATOM 959 C CA . ASP A 1 123 ? -21.269 -9.512 4.159 1.00 50.94 123 ASP A CA 1
ATOM 960 C C . ASP A 1 123 ? -21.760 -8.610 2.998 1.00 50.94 123 ASP A C 1
ATOM 962 O O . ASP A 1 123 ? -21.057 -8.440 1.997 1.00 50.94 123 ASP A O 1
ATOM 966 N N . PRO A 1 124 ? -22.971 -8.024 3.085 1.00 51.50 124 PRO A N 1
ATOM 967 C CA . PRO A 1 124 ? -23.541 -7.152 2.049 1.00 51.50 124 PRO A CA 1
ATOM 968 C C . PRO A 1 124 ? -22.680 -5.927 1.706 1.00 51.50 124 PRO A C 1
ATOM 970 O O . PRO A 1 124 ? -22.902 -5.291 0.680 1.00 51.50 124 PRO A O 1
ATOM 973 N N . SER A 1 125 ? -21.709 -5.571 2.553 1.00 53.66 125 SER A N 1
ATOM 974 C CA . SER A 1 125 ? -20.900 -4.363 2.385 1.00 53.66 125 SER A CA 1
ATOM 975 C C . SER A 1 125 ? -19.903 -4.446 1.217 1.00 53.66 125 SER A C 1
ATOM 977 O O . SER A 1 125 ? -19.737 -3.459 0.496 1.00 53.66 125 SER A O 1
ATOM 979 N N . LEU A 1 126 ? -19.304 -5.620 0.967 1.00 52.25 126 LEU A N 1
ATOM 980 C CA . LEU A 1 126 ? -18.387 -5.860 -0.164 1.00 52.25 126 LEU A CA 1
ATOM 981 C C . LEU A 1 126 ? -19.103 -6.294 -1.450 1.00 52.25 126 LEU A C 1
ATOM 983 O O . LEU A 1 126 ? -18.526 -6.198 -2.527 1.00 52.25 126 LEU A O 1
ATOM 987 N N . CYS A 1 127 ? -20.356 -6.741 -1.342 1.00 51.50 127 CYS A N 1
ATOM 988 C CA . CYS A 1 127 ? -21.246 -7.027 -2.472 1.00 51.50 127 CYS A CA 1
ATOM 989 C C . CYS A 1 127 ? -22.237 -5.887 -2.751 1.00 51.50 127 CYS A C 1
ATOM 991 O O . CYS A 1 127 ? -23.234 -6.096 -3.440 1.00 51.50 127 CYS A O 1
ATOM 993 N N . SER A 1 128 ? -21.982 -4.694 -2.213 1.00 62.34 128 SER A N 1
ATOM 994 C CA . SER A 1 128 ? -22.745 -3.501 -2.569 1.00 62.34 128 SER A CA 1
ATOM 995 C C . SER A 1 128 ? -22.529 -3.147 -4.045 1.00 62.34 128 SER A C 1
ATOM 997 O O . SER A 1 128 ? -21.469 -3.432 -4.610 1.00 62.34 128 SER A O 1
ATOM 999 N N . ASP A 1 129 ? -23.505 -2.466 -4.657 1.00 67.38 129 ASP A N 1
ATOM 1000 C CA . ASP A 1 129 ? -23.408 -1.946 -6.033 1.00 67.38 129 ASP A CA 1
ATOM 1001 C C . ASP A 1 129 ? -22.112 -1.138 -6.267 1.00 67.38 129 ASP A C 1
ATOM 1003 O O . ASP A 1 129 ? -21.607 -1.039 -7.386 1.00 67.38 129 ASP A O 1
ATOM 1007 N N . GLU A 1 130 ? -21.516 -0.593 -5.203 1.00 78.88 130 GLU A N 1
ATOM 1008 C CA . GLU A 1 130 ? -20.288 0.196 -5.261 1.00 78.88 130 GLU A CA 1
ATOM 1009 C C . GLU A 1 130 ? -19.017 -0.612 -5.589 1.00 78.88 130 GLU A C 1
ATOM 1011 O O . GLU A 1 130 ? -18.057 -0.030 -6.104 1.00 78.88 130 GLU A O 1
ATOM 1016 N N . MET A 1 131 ? -19.003 -1.923 -5.316 1.00 85.94 131 MET A N 1
ATOM 1017 C CA . MET A 1 131 ? -17.848 -2.823 -5.486 1.00 85.94 131 MET A CA 1
ATOM 1018 C C . MET A 1 131 ? -18.017 -3.824 -6.643 1.00 85.94 131 MET A C 1
ATOM 1020 O O . MET A 1 131 ? -17.221 -4.752 -6.781 1.00 85.94 131 MET A O 1
ATOM 1024 N N . HIS A 1 132 ? -19.022 -3.645 -7.510 1.00 86.50 132 HIS A N 1
ATOM 1025 C CA . HIS A 1 132 ? -19.302 -4.564 -8.627 1.00 86.50 132 HIS A CA 1
ATOM 1026 C C . HIS A 1 132 ? -18.115 -4.754 -9.593 1.00 86.50 132 HIS A C 1
A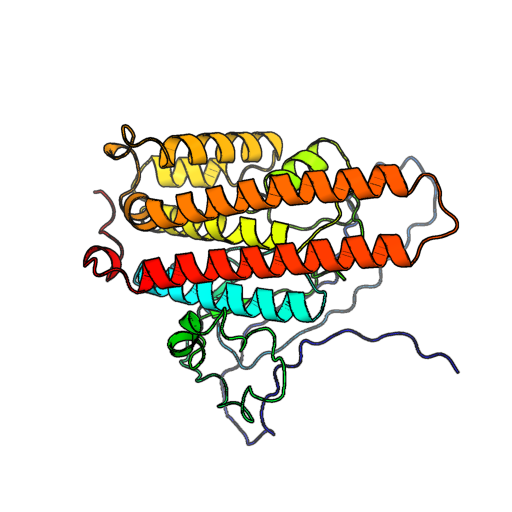TOM 1028 O O . HIS A 1 132 ? -17.976 -5.820 -10.194 1.00 86.50 132 HIS A O 1
ATOM 1034 N N . PHE A 1 133 ? -17.234 -3.752 -9.698 1.00 92.12 133 PHE A N 1
ATOM 1035 C CA . PHE A 1 133 ? -16.005 -3.796 -10.500 1.00 92.12 133 PHE A CA 1
ATOM 1036 C C . PHE A 1 133 ? -15.017 -4.886 -10.039 1.00 92.12 133 PHE A C 1
ATOM 1038 O O . PHE A 1 133 ? -14.082 -5.219 -10.754 1.00 92.12 133 PHE A O 1
ATOM 1045 N N . LEU A 1 134 ? -15.217 -5.473 -8.854 1.00 90.94 134 LEU A N 1
ATOM 1046 C CA . LEU A 1 134 ? -14.419 -6.599 -8.369 1.00 90.94 134 LEU A CA 1
ATOM 1047 C C . LEU A 1 134 ? -14.930 -7.962 -8.839 1.00 90.94 134 LEU A C 1
ATOM 1049 O O . LEU A 1 134 ? -14.250 -8.952 -8.596 1.00 90.94 134 LEU A O 1
ATOM 1053 N N . SER A 1 135 ? -16.109 -8.049 -9.457 1.00 87.69 135 SER A N 1
ATOM 1054 C CA . SER A 1 135 ? -16.800 -9.321 -9.729 1.00 87.69 135 SER A CA 1
ATOM 1055 C C . SER A 1 135 ? -15.916 -10.378 -10.406 1.00 87.69 135 SER A C 1
ATOM 1057 O O . SER A 1 135 ? -15.835 -11.507 -9.913 1.00 87.69 135 SER A O 1
ATOM 1059 N N . ASP A 1 136 ? -15.163 -9.997 -11.435 1.00 87.88 136 ASP A N 1
ATOM 1060 C CA . ASP A 1 136 ? -14.247 -10.894 -12.156 1.00 87.88 136 ASP A CA 1
ATOM 1061 C C . ASP A 1 136 ? -13.022 -11.317 -11.326 1.00 87.88 136 ASP A C 1
ATOM 1063 O O . ASP A 1 136 ? -12.403 -12.359 -11.555 1.00 87.88 136 ASP A O 1
ATOM 1067 N N . TYR A 1 137 ? -12.715 -10.556 -10.281 1.00 89.31 137 TYR A N 1
ATOM 1068 C CA . TYR A 1 137 ? -11.579 -10.744 -9.388 1.00 89.31 137 TYR A CA 1
ATOM 1069 C C . TYR A 1 137 ? -11.928 -11.529 -8.117 1.00 89.31 137 TYR A C 1
ATOM 1071 O O . TYR A 1 137 ? -11.026 -11.940 -7.379 1.00 89.31 137 TYR A O 1
ATOM 1079 N N . LEU A 1 138 ? -13.213 -11.776 -7.844 1.00 86.56 138 LEU A N 1
ATOM 1080 C CA . LEU A 1 138 ? -13.643 -12.460 -6.622 1.00 86.56 138 LEU A CA 1
ATOM 1081 C C . LEU A 1 138 ? -13.573 -13.989 -6.697 1.00 86.56 138 LEU A C 1
ATOM 1083 O O . LEU A 1 138 ? -13.583 -14.641 -5.656 1.00 86.56 138 LEU A O 1
ATOM 1087 N N . ASN A 1 139 ? -13.479 -14.573 -7.890 1.00 83.88 139 ASN A N 1
ATOM 1088 C CA . ASN A 1 139 ? -13.541 -16.030 -8.057 1.00 83.88 139 ASN A CA 1
ATOM 1089 C C . ASN A 1 139 ? -12.212 -16.741 -7.781 1.00 83.88 139 ASN A C 1
ATOM 1091 O O . ASN A 1 139 ? -12.194 -17.929 -7.459 1.00 83.88 139 ASN A O 1
ATOM 1095 N N . GLU A 1 140 ? -11.094 -16.030 -7.888 1.00 85.88 140 GLU A N 1
ATOM 1096 C CA . GLU A 1 140 ? -9.754 -16.586 -7.711 1.00 85.88 140 GLU A CA 1
ATOM 1097 C C . GLU A 1 140 ? -8.980 -15.821 -6.641 1.00 85.88 140 GLU A C 1
ATOM 1099 O O . GLU A 1 140 ? -9.180 -14.624 -6.432 1.00 85.88 140 GLU A O 1
ATOM 1104 N N . CYS A 1 141 ? -8.103 -16.530 -5.937 1.00 89.81 141 CYS A N 1
ATOM 1105 C CA . CYS A 1 141 ? -7.176 -15.953 -4.974 1.00 89.81 141 CYS A CA 1
ATOM 1106 C C . CYS A 1 141 ? -5.742 -16.264 -5.421 1.00 89.81 141 CYS A C 1
ATOM 1108 O O . CYS A 1 141 ? -5.346 -17.425 -5.501 1.00 89.81 141 CYS A O 1
ATOM 1110 N N . HIS A 1 142 ? -4.989 -15.213 -5.725 1.00 92.06 142 HIS A N 1
ATOM 1111 C CA . HIS A 1 142 ? -3.612 -15.200 -6.214 1.00 92.06 142 HIS A CA 1
ATOM 1112 C C . HIS A 1 142 ? -2.617 -14.853 -5.110 1.00 92.06 142 HIS A C 1
ATOM 1114 O O . HIS A 1 142 ? -1.456 -15.236 -5.204 1.00 92.06 142 HIS A O 1
ATOM 1120 N N . ALA A 1 143 ? -3.052 -14.172 -4.050 1.00 94.62 143 ALA A N 1
ATOM 1121 C CA . ALA A 1 143 ? -2.218 -13.874 -2.893 1.00 94.62 143 ALA A CA 1
ATOM 1122 C C . ALA A 1 143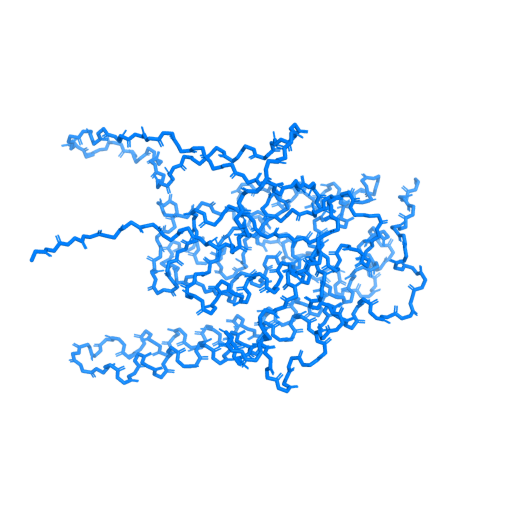 ? -3.033 -13.754 -1.607 1.00 94.62 143 ALA A C 1
ATOM 1124 O O . ALA A 1 143 ? -4.261 -13.658 -1.627 1.00 94.62 143 ALA A O 1
ATOM 1125 N N . LEU A 1 144 ? -2.327 -13.797 -0.483 1.00 92.12 144 LEU A N 1
ATOM 1126 C CA . LEU A 1 144 ? -2.894 -13.744 0.855 1.00 92.12 144 LEU A CA 1
ATOM 1127 C C . LEU A 1 144 ? -2.005 -12.924 1.790 1.00 92.12 144 LEU A C 1
ATOM 1129 O O . LEU A 1 144 ? -0.792 -12.836 1.594 1.00 92.12 144 LEU A O 1
ATOM 1133 N N . ILE A 1 145 ? -2.632 -12.353 2.814 1.00 92.75 145 ILE A N 1
ATOM 1134 C CA . ILE A 1 145 ? -1.943 -11.696 3.924 1.00 92.75 145 ILE A CA 1
ATOM 1135 C C . ILE A 1 145 ? -1.749 -12.727 5.045 1.00 92.75 145 ILE A C 1
ATOM 1137 O O . ILE A 1 145 ? -2.703 -13.422 5.409 1.00 92.75 145 ILE A O 1
ATOM 1141 N N . VAL A 1 146 ? -0.528 -12.834 5.568 1.00 91.06 146 VAL A N 1
ATOM 1142 C CA . VAL A 1 146 ? -0.161 -13.661 6.731 1.00 91.06 146 VAL A CA 1
ATOM 1143 C C . VAL A 1 146 ? 0.370 -12.801 7.871 1.00 91.06 146 VAL A C 1
ATOM 1145 O O . VAL A 1 146 ? 0.592 -11.611 7.699 1.00 91.06 146 VAL A O 1
ATOM 1148 N N . ASP A 1 147 ? 0.642 -13.447 9.005 1.00 84.94 147 ASP A N 1
ATOM 1149 C CA . ASP A 1 147 ? 1.276 -12.827 10.174 1.00 84.94 147 ASP A CA 1
ATOM 1150 C C . ASP A 1 147 ? 0.412 -11.746 10.837 1.00 84.94 147 ASP A C 1
ATOM 1152 O O . ASP A 1 147 ? 0.851 -10.667 11.216 1.00 84.94 147 ASP A O 1
ATOM 1156 N N . GLY A 1 148 ? -0.878 -12.060 10.985 1.00 80.44 148 GLY A N 1
ATOM 1157 C CA . GLY A 1 148 ? -1.832 -11.231 11.720 1.00 80.44 148 GLY A CA 1
ATOM 1158 C C . GLY A 1 148 ? -1.750 -11.399 13.241 1.00 80.44 148 GLY A C 1
ATOM 1159 O O . GLY A 1 148 ? -2.735 -11.137 13.925 1.00 80.44 148 GLY A O 1
ATOM 1160 N N . ASP A 1 149 ? -0.642 -11.897 13.788 1.00 75.31 149 ASP A N 1
ATOM 1161 C CA . ASP A 1 149 ? -0.454 -12.073 15.234 1.00 75.31 149 ASP A CA 1
ATOM 1162 C C . ASP A 1 149 ? -0.275 -10.732 15.963 1.00 75.31 149 ASP A C 1
ATOM 1164 O O . ASP A 1 149 ? -0.703 -10.579 17.109 1.00 75.31 149 ASP A O 1
ATOM 1168 N N . ILE A 1 150 ? 0.269 -9.741 15.261 1.00 73.81 150 ILE A N 1
ATOM 1169 C CA . ILE A 1 150 ? 0.385 -8.351 15.704 1.00 73.81 150 ILE A CA 1
ATOM 1170 C C . ILE A 1 150 ? -0.790 -7.471 15.267 1.00 73.81 150 ILE A C 1
ATOM 1172 O O . ILE A 1 150 ? -0.797 -6.269 15.560 1.00 73.81 150 ILE A O 1
ATOM 1176 N N . ALA A 1 151 ? -1.801 -8.059 14.617 1.00 77.19 151 ALA A N 1
ATOM 1177 C CA . ALA A 1 151 ? -3.049 -7.372 14.326 1.00 77.19 151 ALA A CA 1
ATOM 1178 C C . ALA A 1 151 ? -3.721 -6.972 15.644 1.00 77.19 151 ALA A C 1
ATOM 1180 O O . ALA A 1 151 ? -3.998 -7.803 16.514 1.00 77.19 151 ALA A O 1
ATOM 1181 N N . VAL A 1 152 ? -4.000 -5.683 15.801 1.00 70.12 152 VAL A N 1
ATOM 1182 C CA . VAL A 1 152 ? -4.651 -5.162 17.008 1.00 70.12 152 VAL A CA 1
ATOM 1183 C C . VAL A 1 152 ? -6.139 -5.020 16.788 1.00 70.12 152 VAL A C 1
ATOM 1185 O O . VAL A 1 152 ? -6.613 -4.855 15.667 1.00 70.12 152 VAL A O 1
ATOM 1188 N N . ARG A 1 153 ? -6.899 -5.002 17.878 1.00 71.50 153 ARG A N 1
ATOM 1189 C CA . ARG A 1 153 ? -8.277 -4.526 17.815 1.00 71.50 153 ARG A CA 1
ATOM 1190 C C . ARG A 1 153 ? -8.234 -3.026 17.503 1.00 71.50 153 ARG A C 1
ATOM 1192 O O . ARG A 1 153 ? -7.584 -2.276 18.226 1.00 71.50 153 ARG A O 1
ATOM 1199 N N . GLY A 1 154 ? -8.932 -2.577 16.458 1.00 61.34 154 GLY A N 1
ATOM 1200 C CA . GLY A 1 154 ? -8.781 -1.237 15.853 1.00 61.34 154 GLY A CA 1
ATOM 1201 C C . GLY A 1 154 ? -9.064 -0.002 16.730 1.00 61.34 154 GLY A C 1
ATOM 1202 O O . GLY A 1 154 ? -9.099 1.107 16.213 1.00 61.34 154 GLY A O 1
ATOM 1203 N N . LYS A 1 155 ? -9.277 -0.167 18.040 1.00 69.50 155 LYS A N 1
ATOM 1204 C CA . LYS A 1 155 ? -9.541 0.908 19.012 1.00 69.50 155 LYS A CA 1
ATOM 1205 C C . LYS A 1 155 ? -8.409 1.104 20.028 1.00 69.50 155 LYS A C 1
ATOM 1207 O O . LYS A 1 155 ? -8.511 1.959 20.904 1.00 69.50 155 LYS A O 1
ATOM 1212 N N . GLU A 1 156 ? -7.339 0.319 19.940 1.00 75.44 156 GLU A N 1
ATOM 1213 C CA . GLU A 1 156 ? -6.233 0.362 20.896 1.00 75.44 156 GLU A CA 1
ATOM 1214 C C . GLU A 1 156 ? -5.149 1.358 20.455 1.00 75.44 156 GLU A C 1
ATOM 1216 O O . GLU A 1 156 ? -4.640 1.305 19.333 1.00 75.44 156 GLU A O 1
ATOM 1221 N N . ARG A 1 157 ? -4.784 2.287 21.353 1.00 76.88 157 ARG A N 1
ATOM 1222 C CA . ARG A 1 157 ? -3.648 3.199 21.155 1.00 76.88 157 ARG A CA 1
ATOM 1223 C C . ARG A 1 157 ? -2.369 2.525 21.637 1.00 76.88 157 ARG A C 1
ATOM 1225 O O . ARG A 1 157 ? -2.322 2.049 22.768 1.00 76.88 157 ARG A O 1
ATOM 1232 N N . ARG A 1 158 ? -1.333 2.536 20.802 1.00 74.19 158 ARG A N 1
ATOM 1233 C CA . ARG A 1 158 ? -0.034 1.914 21.086 1.00 74.19 158 ARG A CA 1
ATOM 1234 C C . ARG A 1 158 ? 1.027 2.956 21.409 1.00 74.19 158 ARG A C 1
ATOM 1236 O O . ARG A 1 158 ? 1.018 4.052 20.841 1.00 74.19 158 ARG A O 1
ATOM 1243 N N . VAL A 1 159 ? 1.943 2.604 22.308 1.00 72.62 159 VAL A N 1
ATOM 1244 C CA . VAL A 1 159 ? 3.114 3.423 22.626 1.00 72.62 159 VAL A CA 1
ATOM 1245 C C . VAL A 1 159 ? 4.288 2.979 21.744 1.00 72.62 159 VAL A C 1
ATOM 1247 O O . VAL A 1 159 ? 4.593 1.781 21.697 1.00 72.62 159 VAL A O 1
ATOM 1250 N N . PRO A 1 160 ? 4.965 3.909 21.046 1.00 66.06 160 PRO A N 1
ATOM 1251 C CA . PRO A 1 160 ? 6.109 3.557 20.212 1.00 66.06 160 PRO A CA 1
ATOM 1252 C C . PRO A 1 160 ? 7.242 2.871 21.000 1.00 66.06 160 PRO A C 1
ATOM 1254 O O . PRO A 1 160 ? 7.448 3.152 22.180 1.00 66.06 160 PRO A O 1
ATOM 1257 N N . GLY A 1 161 ? 7.969 1.947 20.360 1.00 61.72 161 GLY A N 1
ATOM 1258 C CA . GLY A 1 161 ? 9.102 1.203 20.946 1.00 61.72 161 GLY A CA 1
ATOM 1259 C C . GLY A 1 161 ? 8.733 0.080 21.928 1.00 61.72 161 GLY A C 1
ATOM 1260 O O . GLY A 1 161 ? 9.405 -0.944 21.960 1.00 61.72 161 GLY A O 1
ATOM 1261 N N . ARG A 1 162 ? 7.639 0.218 22.689 1.00 63.16 162 ARG A N 1
ATOM 1262 C CA . ARG A 1 162 ? 7.146 -0.845 23.584 1.00 63.16 162 ARG A CA 1
ATOM 1263 C C . ARG A 1 162 ? 6.232 -1.825 22.860 1.00 63.16 162 ARG A C 1
ATOM 1265 O O . ARG A 1 162 ? 6.396 -3.038 22.963 1.00 63.16 162 ARG A O 1
ATOM 1272 N N . ASP A 1 163 ? 5.265 -1.271 22.139 1.00 58.81 163 ASP A N 1
ATOM 1273 C CA . ASP A 1 163 ? 4.176 -2.054 21.573 1.00 58.81 163 ASP A CA 1
ATOM 1274 C C . ASP A 1 163 ? 4.340 -2.228 20.057 1.00 58.81 163 ASP A C 1
ATOM 1276 O O . ASP A 1 163 ? 3.684 -3.062 19.454 1.00 58.81 163 ASP A O 1
ATOM 1280 N N . TYR A 1 164 ? 5.191 -1.446 19.397 1.00 61.34 164 TYR A N 1
ATOM 1281 C CA . TYR A 1 164 ? 5.209 -1.399 17.938 1.00 61.34 164 TYR A CA 1
ATOM 1282 C C . TYR A 1 164 ? 6.336 -2.243 17.323 1.00 61.34 164 TYR A C 1
ATOM 1284 O O . TYR A 1 164 ? 7.509 -1.970 17.559 1.00 61.34 164 TYR A O 1
ATOM 1292 N N . SER A 1 165 ? 5.972 -3.233 16.500 1.00 63.16 165 SER A N 1
ATOM 1293 C CA . SER A 1 165 ? 6.881 -4.188 15.842 1.00 63.16 165 SER A CA 1
ATOM 1294 C C . SER A 1 165 ? 6.713 -4.214 14.314 1.00 63.16 165 SER A C 1
ATOM 1296 O O . SER A 1 165 ? 6.719 -5.280 13.709 1.00 63.16 165 SER A O 1
ATOM 1298 N N . GLY A 1 166 ? 6.495 -3.054 13.689 1.00 66.62 166 GLY A N 1
ATOM 1299 C CA . GLY A 1 166 ? 6.304 -2.967 12.238 1.00 66.62 166 GLY A CA 1
ATOM 1300 C C . GLY A 1 166 ? 7.615 -2.884 11.453 1.00 66.62 166 GLY A C 1
ATOM 1301 O O . GLY A 1 166 ? 8.626 -2.367 11.935 1.00 66.62 166 GLY A O 1
ATOM 1302 N N . ASN A 1 167 ? 7.582 -3.344 10.206 1.00 82.88 167 ASN A N 1
ATOM 1303 C CA . ASN A 1 167 ? 8.715 -3.285 9.290 1.00 82.88 167 ASN A CA 1
ATOM 1304 C C . ASN A 1 167 ? 8.986 -1.838 8.814 1.00 82.88 167 ASN A C 1
ATOM 1306 O O . ASN A 1 167 ? 8.264 -1.305 7.964 1.00 82.88 167 ASN A O 1
ATOM 1310 N N . ILE A 1 168 ? 10.038 -1.206 9.362 1.00 88.12 168 ILE A N 1
ATOM 1311 C CA . ILE A 1 168 ? 10.404 0.217 9.176 1.00 88.12 168 ILE A CA 1
ATOM 1312 C C . ILE A 1 168 ? 10.267 0.739 7.728 1.00 88.12 168 ILE A C 1
ATOM 1314 O O . ILE A 1 168 ? 9.632 1.784 7.542 1.00 88.12 168 ILE A O 1
ATOM 1318 N N . PRO A 1 169 ? 10.781 0.047 6.692 1.00 91.81 169 PRO A N 1
ATOM 1319 C CA . PRO A 1 169 ? 10.748 0.539 5.315 1.00 91.81 169 PRO A CA 1
ATOM 1320 C C . PRO A 1 169 ? 9.331 0.769 4.791 1.00 91.81 169 PRO A C 1
ATOM 1322 O O . PRO A 1 169 ? 9.090 1.662 3.977 1.00 91.81 169 PRO A O 1
ATOM 1325 N N . PHE A 1 170 ? 8.360 -0.001 5.278 1.00 93.31 170 PHE A N 1
ATOM 1326 C CA . PHE A 1 170 ? 6.988 0.053 4.790 1.00 93.31 170 PHE A CA 1
ATOM 1327 C C . PHE A 1 170 ? 6.096 0.960 5.644 1.00 93.31 170 PHE A C 1
ATOM 1329 O O . PHE A 1 170 ? 5.020 1.337 5.186 1.00 93.31 170 PHE A O 1
ATOM 1336 N N . LEU A 1 171 ? 6.573 1.424 6.807 1.00 92.12 171 LEU A N 1
ATOM 1337 C CA . LEU A 1 171 ? 5.772 2.210 7.746 1.00 92.12 171 LEU A CA 1
ATOM 1338 C C . LEU A 1 171 ? 5.096 3.429 7.120 1.00 92.12 171 LEU A C 1
ATOM 1340 O O . LEU A 1 171 ? 5.750 4.196 6.403 1.00 92.12 171 LEU A O 1
ATOM 1344 N N . PRO A 1 172 ? 3.821 3.677 7.447 1.00 93.25 172 PRO A N 1
ATOM 1345 C CA . PRO A 1 172 ? 3.121 4.862 6.992 1.00 93.25 172 PRO A CA 1
ATOM 1346 C C . PRO A 1 172 ? 3.820 6.145 7.464 1.00 93.25 172 PRO A C 1
ATOM 1348 O O . PRO A 1 172 ? 4.265 6.237 8.606 1.00 93.25 172 PRO A O 1
ATOM 1351 N N . THR A 1 173 ? 3.880 7.178 6.626 1.00 93.69 173 THR A N 1
ATOM 1352 C CA . THR A 1 173 ? 4.486 8.483 6.931 1.00 93.69 173 THR A CA 1
ATOM 1353 C C . THR A 1 173 ? 3.879 9.110 8.188 1.00 93.69 173 THR A C 1
ATOM 1355 O O . THR A 1 173 ? 4.591 9.702 9.000 1.00 93.69 173 THR A O 1
ATOM 1358 N N . ARG A 1 174 ? 2.565 8.940 8.401 1.00 93.25 174 ARG A N 1
ATOM 1359 C CA . ARG A 1 174 ? 1.883 9.383 9.628 1.00 93.25 174 ARG A CA 1
ATOM 1360 C C . ARG A 1 174 ? 2.425 8.664 10.865 1.00 93.25 174 ARG A C 1
ATOM 1362 O O . ARG A 1 174 ? 2.712 9.317 11.866 1.00 93.25 174 ARG A O 1
ATOM 1369 N N . VAL A 1 175 ? 2.582 7.344 10.777 1.00 91.94 175 VAL A N 1
ATOM 1370 C CA . VAL A 1 175 ? 3.124 6.488 11.842 1.00 91.94 175 VAL A CA 1
ATOM 1371 C C . VAL A 1 175 ? 4.584 6.845 12.118 1.00 91.94 175 VAL A C 1
ATOM 1373 O O . VAL A 1 175 ? 4.926 7.069 13.274 1.00 91.94 175 VAL A O 1
ATOM 1376 N N . LEU A 1 176 ? 5.413 7.013 11.080 1.00 93.12 176 LEU A N 1
ATOM 1377 C CA . LEU A 1 176 ? 6.800 7.477 11.207 1.00 93.12 176 LEU A CA 1
ATOM 1378 C C . LEU A 1 176 ? 6.877 8.805 11.969 1.00 93.12 176 LEU A C 1
ATOM 1380 O O . LEU A 1 176 ? 7.661 8.932 12.907 1.00 93.12 176 LEU A O 1
ATOM 1384 N N . ARG A 1 177 ? 6.040 9.787 11.611 1.00 93.62 177 ARG A N 1
ATOM 1385 C CA . ARG A 1 177 ? 5.999 11.097 12.278 1.00 93.62 177 ARG A CA 1
ATOM 1386 C C . ARG A 1 177 ? 5.630 10.987 13.756 1.00 93.62 177 ARG A C 1
ATOM 1388 O O . ARG A 1 177 ? 6.312 11.570 14.593 1.00 93.62 177 ARG A O 1
ATOM 1395 N N . LEU A 1 178 ? 4.561 10.257 14.072 1.00 91.31 178 LEU A N 1
ATOM 1396 C CA . LEU A 1 178 ? 4.115 10.079 15.456 1.00 91.31 178 LEU A CA 1
ATOM 1397 C C . LEU A 1 178 ? 5.154 9.318 16.284 1.00 91.31 178 LEU A C 1
ATOM 1399 O O . LEU A 1 178 ? 5.441 9.715 17.409 1.00 91.31 178 LEU A O 1
ATOM 1403 N N . TRP A 1 179 ? 5.777 8.289 15.707 1.00 90.50 179 TRP A N 1
ATOM 1404 C CA . TRP A 1 179 ? 6.845 7.540 16.362 1.00 90.50 179 TRP A CA 1
ATOM 1405 C C . TRP A 1 179 ? 8.060 8.430 16.642 1.00 90.50 179 TRP A C 1
ATOM 1407 O O . TRP A 1 179 ? 8.518 8.490 17.780 1.00 90.50 179 TRP A O 1
ATOM 1417 N N . MET A 1 180 ? 8.536 9.203 15.661 1.00 91.56 180 MET A N 1
ATOM 1418 C CA . MET A 1 180 ? 9.649 10.145 15.862 1.00 91.56 180 MET A CA 1
ATOM 1419 C C . MET A 1 180 ? 9.385 11.167 16.977 1.00 91.56 180 MET A C 1
ATOM 1421 O O . MET A 1 180 ? 10.325 11.594 17.645 1.00 91.56 180 MET A O 1
ATOM 1425 N N . ASN A 1 181 ? 8.122 11.541 17.188 1.00 90.88 181 ASN A N 1
ATOM 1426 C CA . ASN A 1 181 ? 7.707 12.474 18.235 1.00 90.88 181 ASN A CA 1
ATOM 1427 C C . ASN A 1 181 ? 7.357 11.789 19.568 1.00 90.88 181 ASN A C 1
ATOM 1429 O O . ASN A 1 181 ? 6.949 12.468 20.508 1.00 90.88 181 ASN A O 1
ATOM 1433 N N . ASN A 1 182 ? 7.503 10.463 19.660 1.00 88.44 182 ASN A N 1
ATOM 1434 C CA . ASN A 1 182 ? 7.088 9.654 20.806 1.00 88.44 182 ASN A CA 1
ATOM 1435 C C . ASN A 1 182 ? 5.607 9.865 21.194 1.00 88.44 182 ASN A C 1
ATOM 1437 O O . ASN A 1 182 ? 5.245 9.886 22.372 1.00 88.44 182 ASN A O 1
ATOM 1441 N N . GLU A 1 183 ? 4.743 10.060 20.196 1.00 88.06 183 GLU A N 1
ATOM 1442 C CA . GLU A 1 183 ? 3.305 10.232 20.391 1.00 88.06 183 GLU A CA 1
ATOM 1443 C C . GLU A 1 183 ? 2.567 8.883 20.366 1.00 88.06 183 GLU A C 1
ATOM 1445 O O . GLU A 1 183 ? 2.915 8.012 19.566 1.00 88.06 183 GLU A O 1
ATOM 1450 N N . PRO A 1 184 ? 1.502 8.702 21.173 1.00 85.81 184 PRO A N 1
ATOM 1451 C CA . PRO A 1 184 ? 0.643 7.526 21.081 1.00 85.81 184 PRO A CA 1
ATOM 1452 C C . PRO A 1 184 ? -0.022 7.407 19.707 1.00 85.81 184 PRO A C 1
ATOM 1454 O O . PRO A 1 184 ? -0.609 8.369 19.198 1.00 85.81 184 PRO A O 1
ATOM 1457 N N . ILE A 1 185 ? -0.009 6.201 19.144 1.00 87.81 185 ILE A N 1
ATOM 1458 C CA . ILE A 1 185 ? -0.523 5.937 17.800 1.00 87.81 185 ILE A CA 1
ATOM 1459 C C . ILE A 1 185 ? -1.831 5.157 17.908 1.00 87.81 185 ILE A C 1
ATOM 1461 O O . ILE A 1 185 ? -1.855 4.031 18.399 1.00 87.81 185 ILE A O 1
ATOM 1465 N N . LEU A 1 186 ? -2.930 5.753 17.434 1.00 88.25 186 LEU A N 1
ATOM 1466 C CA . LEU A 1 186 ? -4.121 4.985 17.067 1.00 88.25 186 LEU A CA 1
ATOM 1467 C C . LEU A 1 186 ? -3.898 4.469 15.650 1.00 88.25 186 LEU A C 1
ATOM 1469 O O . LEU A 1 186 ? -3.860 5.273 14.714 1.00 88.25 186 LEU A O 1
ATOM 1473 N N . HIS A 1 187 ? -3.689 3.165 15.515 1.00 86.81 187 HIS A N 1
ATOM 1474 C CA . HIS A 1 187 ? -3.553 2.543 14.209 1.00 86.81 187 HIS A CA 1
ATOM 1475 C C . HIS A 1 187 ? -4.914 2.202 13.623 1.00 86.81 187 HIS A C 1
ATOM 1477 O O . HIS A 1 187 ? -5.810 1.723 14.313 1.00 86.81 187 HIS A O 1
ATOM 1483 N N . THR A 1 188 ? -5.040 2.432 12.326 1.00 91.56 188 THR A N 1
ATOM 1484 C CA . THR A 1 188 ? -6.269 2.245 11.568 1.00 91.56 188 THR A CA 1
ATOM 1485 C C . THR A 1 188 ? -5.963 1.511 10.270 1.00 91.56 188 THR A C 1
ATOM 1487 O O . THR A 1 188 ? -4.831 1.511 9.794 1.00 91.56 188 THR A O 1
ATOM 1490 N N . THR A 1 189 ? -6.981 0.947 9.631 1.00 93.25 189 THR A N 1
ATOM 1491 C CA . THR A 1 189 ? -6.829 0.360 8.291 1.00 93.25 189 THR A CA 1
ATOM 1492 C C . THR A 1 189 ? -6.385 1.392 7.242 1.00 93.25 189 THR A C 1
ATOM 1494 O O . THR A 1 189 ? -5.780 1.021 6.244 1.00 93.25 189 THR A O 1
ATOM 1497 N N . ILE A 1 190 ? -6.608 2.694 7.467 1.00 95.56 190 ILE A N 1
ATOM 1498 C CA . ILE A 1 190 ? -6.050 3.752 6.609 1.00 95.56 190 ILE A CA 1
ATOM 1499 C C . ILE A 1 190 ? -4.519 3.740 6.627 1.00 95.56 190 ILE A C 1
ATOM 1501 O O . ILE A 1 190 ? -3.890 3.955 5.593 1.00 95.56 190 ILE A O 1
ATOM 1505 N N . ASP A 1 191 ? -3.917 3.454 7.781 1.00 94.00 191 ASP A N 1
ATOM 1506 C CA . ASP A 1 191 ? -2.471 3.266 7.875 1.00 94.00 191 ASP A CA 1
ATOM 1507 C C . ASP A 1 191 ? -2.047 2.026 7.086 1.00 94.00 191 ASP A C 1
ATOM 1509 O O . ASP A 1 191 ? -1.064 2.084 6.350 1.00 94.00 191 ASP A O 1
ATOM 1513 N N . ASP A 1 192 ? -2.835 0.947 7.161 1.00 94.75 192 ASP A N 1
ATOM 1514 C CA . ASP A 1 192 ? -2.544 -0.286 6.431 1.00 94.75 192 ASP A CA 1
ATOM 1515 C C . ASP A 1 192 ? -2.528 -0.091 4.901 1.00 94.75 192 ASP A C 1
ATOM 1517 O O . ASP A 1 192 ? -1.731 -0.698 4.182 1.00 94.75 192 ASP A O 1
ATOM 1521 N N . LEU A 1 193 ? -3.373 0.802 4.379 1.00 96.69 193 LEU A N 1
ATOM 1522 C CA . LEU A 1 193 ? -3.407 1.118 2.949 1.00 96.69 193 LEU A CA 1
ATOM 1523 C C . LEU A 1 193 ? -2.083 1.703 2.445 1.00 96.69 193 LEU A C 1
ATOM 1525 O O . LEU A 1 193 ? -1.676 1.414 1.320 1.00 96.69 193 LEU A O 1
ATOM 1529 N N . GLN A 1 194 ? -1.374 2.482 3.268 1.00 95.50 194 GLN A N 1
ATOM 1530 C CA . GLN A 1 194 ? -0.128 3.117 2.841 1.00 95.50 194 GLN A CA 1
ATOM 1531 C C . GLN A 1 194 ? 1.016 2.109 2.649 1.00 95.50 194 GLN A C 1
ATOM 1533 O O . GLN A 1 194 ? 1.971 2.426 1.945 1.00 95.50 194 GLN A O 1
ATOM 1538 N N . PHE A 1 195 ? 0.928 0.889 3.188 1.00 95.12 195 PHE A N 1
ATOM 1539 C CA . PHE A 1 195 ? 1.944 -0.139 2.942 1.00 95.12 195 PHE A CA 1
ATOM 1540 C C . PHE A 1 195 ? 1.977 -0.598 1.473 1.00 95.12 195 PHE A C 1
ATOM 1542 O O . PHE A 1 195 ? 3.051 -0.882 0.946 1.00 95.12 195 PHE A O 1
ATOM 1549 N N . PHE A 1 196 ? 0.831 -0.637 0.784 1.00 98.00 196 PHE A N 1
ATOM 1550 C CA . PHE A 1 196 ? 0.715 -1.156 -0.586 1.00 98.00 196 PHE A CA 1
ATOM 1551 C C . PHE A 1 196 ? 1.564 -0.418 -1.633 1.00 98.00 196 PHE A C 1
ATOM 1553 O O . PHE A 1 196 ? 2.292 -1.100 -2.360 1.00 98.00 196 PHE A O 1
ATOM 1560 N N . PRO A 1 197 ? 1.552 0.930 -1.730 1.00 98.12 197 PRO A N 1
ATOM 1561 C CA . PRO A 1 197 ? 2.446 1.630 -2.651 1.00 98.12 197 PRO A CA 1
ATOM 1562 C C . PRO A 1 197 ? 3.922 1.370 -2.337 1.00 98.12 197 PRO A C 1
ATOM 1564 O O . PRO A 1 197 ? 4.714 1.208 -3.262 1.00 98.12 197 PRO A O 1
ATOM 1567 N N . TRP A 1 198 ? 4.303 1.249 -1.061 1.00 97.69 198 TRP A N 1
ATOM 1568 C CA . TRP A 1 198 ? 5.690 0.949 -0.691 1.00 97.69 198 TRP A CA 1
ATOM 1569 C C . TRP A 1 198 ? 6.097 -0.485 -1.031 1.00 97.69 198 TRP A C 1
ATOM 1571 O O . TRP A 1 198 ? 7.209 -0.689 -1.507 1.00 97.69 198 TRP A O 1
ATOM 1581 N N . VAL A 1 199 ? 5.208 -1.468 -0.859 1.00 97.81 199 VAL A N 1
ATOM 1582 C CA . VAL A 1 199 ? 5.441 -2.847 -1.320 1.00 97.81 199 VAL A CA 1
ATOM 1583 C C . VAL A 1 199 ? 5.596 -2.896 -2.841 1.00 97.81 199 VAL A C 1
ATOM 1585 O O . VAL A 1 199 ? 6.536 -3.514 -3.339 1.00 97.81 199 VAL A O 1
ATOM 1588 N N . LEU A 1 200 ? 4.701 -2.230 -3.576 1.00 98.31 200 LEU A N 1
ATOM 1589 C CA . LEU A 1 200 ? 4.751 -2.164 -5.036 1.00 98.31 200 LEU A CA 1
ATOM 1590 C C . LEU A 1 200 ? 6.085 -1.581 -5.517 1.00 98.31 200 LEU A C 1
ATOM 1592 O O . LEU A 1 200 ? 6.748 -2.177 -6.365 1.00 98.31 200 LEU A O 1
ATOM 1596 N N . LEU A 1 201 ? 6.495 -0.449 -4.939 1.00 97.88 201 LEU A N 1
ATOM 1597 C CA . LEU A 1 201 ? 7.744 0.219 -5.290 1.00 97.88 201 LEU A CA 1
ATOM 1598 C C . LEU A 1 201 ? 8.975 -0.618 -4.916 1.00 97.88 201 LEU A C 1
ATOM 1600 O O . LEU A 1 201 ? 9.905 -0.733 -5.710 1.00 97.88 201 LEU A O 1
ATOM 1604 N N . TRP A 1 202 ? 8.967 -1.241 -3.736 1.00 97.88 202 TRP A N 1
ATOM 1605 C CA . TRP A 1 202 ? 10.047 -2.120 -3.289 1.00 97.88 202 TRP A CA 1
ATOM 1606 C C . TRP A 1 202 ? 10.285 -3.262 -4.276 1.00 97.88 202 TRP A C 1
ATOM 1608 O O . TRP A 1 202 ? 11.414 -3.496 -4.704 1.00 97.88 202 TRP A O 1
ATOM 1618 N N . ILE A 1 203 ? 9.217 -3.955 -4.682 1.00 97.69 203 ILE A N 1
ATOM 1619 C CA . ILE A 1 203 ? 9.321 -5.054 -5.645 1.00 97.69 203 ILE A CA 1
ATOM 1620 C C . ILE A 1 203 ? 9.783 -4.528 -7.003 1.00 97.69 203 ILE A C 1
ATOM 1622 O O . ILE A 1 203 ? 10.633 -5.158 -7.626 1.00 97.69 203 ILE A O 1
ATOM 1626 N N . ALA A 1 204 ? 9.296 -3.364 -7.442 1.00 97.31 204 ALA A N 1
ATOM 1627 C CA . ALA A 1 204 ? 9.747 -2.754 -8.687 1.00 97.31 204 ALA A CA 1
ATOM 1628 C C . ALA A 1 204 ? 11.265 -2.505 -8.687 1.00 97.31 204 ALA A C 1
ATOM 1630 O O . ALA A 1 204 ? 11.939 -2.923 -9.625 1.00 97.31 204 ALA A O 1
ATOM 1631 N N . PHE A 1 205 ? 11.839 -1.939 -7.622 1.00 97.00 205 PHE A N 1
ATOM 1632 C CA . PHE A 1 205 ? 13.297 -1.797 -7.514 1.00 97.00 205 PHE A CA 1
ATOM 1633 C C . PHE A 1 205 ? 14.025 -3.147 -7.559 1.00 97.00 205 PHE A C 1
ATOM 1635 O O . PHE A 1 205 ? 15.018 -3.298 -8.266 1.00 97.00 205 PHE A O 1
ATOM 1642 N N . ARG A 1 206 ? 13.498 -4.175 -6.880 1.00 96.44 206 ARG A N 1
ATOM 1643 C CA . ARG A 1 206 ? 14.077 -5.532 -6.903 1.00 96.44 206 ARG A CA 1
ATOM 1644 C C . ARG A 1 206 ? 14.045 -6.192 -8.285 1.00 96.44 206 ARG A C 1
ATOM 1646 O O . ARG A 1 206 ? 14.815 -7.122 -8.512 1.00 96.44 206 ARG A O 1
ATOM 1653 N N . LYS A 1 207 ? 13.173 -5.740 -9.191 1.00 95.44 207 LYS A N 1
ATOM 1654 C CA . LYS A 1 207 ? 13.082 -6.242 -10.571 1.00 95.44 207 LYS A CA 1
ATOM 1655 C C . LYS A 1 207 ? 14.134 -5.664 -11.512 1.00 95.44 207 LYS A C 1
ATOM 1657 O O . LYS A 1 207 ? 14.352 -6.250 -12.564 1.00 95.44 207 LYS A O 1
ATOM 1662 N N . ASP A 1 208 ? 14.805 -4.582 -11.130 1.00 93.75 208 ASP A N 1
ATOM 1663 C CA . ASP A 1 208 ? 15.868 -3.964 -11.928 1.00 93.75 208 ASP A CA 1
ATOM 1664 C C . ASP A 1 208 ? 17.118 -3.728 -11.056 1.00 93.75 208 ASP A C 1
ATOM 1666 O O . ASP A 1 208 ? 17.480 -2.583 -10.781 1.00 93.75 208 ASP A O 1
ATOM 1670 N N . PRO A 1 209 ? 17.760 -4.800 -10.541 1.00 93.31 209 PRO A N 1
ATOM 1671 C CA . PRO A 1 209 ? 18.847 -4.685 -9.566 1.00 93.31 209 PRO A CA 1
ATOM 1672 C C . PRO A 1 209 ? 20.147 -4.125 -10.159 1.00 93.31 209 PRO A C 1
ATOM 1674 O O . PRO A 1 209 ? 21.022 -3.704 -9.409 1.00 93.31 209 PRO A O 1
ATOM 1677 N N . ALA A 1 210 ? 20.294 -4.143 -11.487 1.00 92.00 210 ALA A N 1
ATOM 1678 C CA . ALA A 1 210 ? 21.451 -3.579 -12.177 1.00 92.00 210 ALA A CA 1
ATOM 1679 C C . ALA A 1 210 ? 21.407 -2.043 -12.216 1.00 92.00 210 ALA A C 1
ATOM 1681 O O . ALA A 1 210 ? 22.451 -1.395 -12.293 1.00 92.00 210 ALA A O 1
ATOM 1682 N N . HIS A 1 211 ? 20.212 -1.451 -12.122 1.00 93.69 211 HIS A N 1
ATOM 1683 C CA . HIS A 1 211 ? 20.056 -0.007 -12.118 1.00 93.69 211 HIS A CA 1
ATOM 1684 C C . HIS A 1 211 ? 20.594 0.599 -10.801 1.00 93.69 211 HIS A C 1
ATOM 1686 O O . HIS A 1 211 ? 20.114 0.222 -9.728 1.00 93.69 211 HIS A O 1
ATOM 1692 N N . PRO A 1 212 ? 21.529 1.574 -10.837 1.00 92.00 212 PRO A N 1
ATOM 1693 C CA . PRO A 1 212 ? 22.158 2.128 -9.630 1.00 92.00 212 PRO A CA 1
ATOM 1694 C C . PRO A 1 212 ? 21.161 2.661 -8.592 1.00 92.00 212 PRO A C 1
ATOM 1696 O O . PRO A 1 212 ? 21.310 2.413 -7.395 1.00 92.00 212 PRO A O 1
ATOM 1699 N N . GLU A 1 213 ? 20.105 3.334 -9.060 1.00 92.38 213 GLU A N 1
ATOM 1700 C CA . GLU A 1 213 ? 19.057 3.871 -8.182 1.00 92.38 213 GLU A CA 1
ATOM 1701 C C . GLU A 1 213 ? 18.243 2.790 -7.462 1.00 92.38 213 GLU A C 1
ATOM 1703 O O . GLU A 1 213 ? 17.710 3.058 -6.387 1.00 92.38 213 GLU A O 1
ATOM 1708 N N . SER A 1 214 ? 18.155 1.565 -7.997 1.00 94.38 214 SER A N 1
ATOM 1709 C CA . SER A 1 214 ? 17.391 0.491 -7.355 1.00 94.38 214 SER A CA 1
ATOM 1710 C C . SER A 1 214 ? 18.011 0.086 -6.026 1.00 94.38 214 SER A C 1
ATOM 1712 O O . SER A 1 214 ? 17.333 0.092 -4.998 1.00 94.38 214 SER A O 1
ATOM 1714 N N . GLU A 1 215 ? 19.306 -0.229 -6.024 1.00 94.00 215 GLU A N 1
ATOM 1715 C CA . GLU A 1 215 ? 19.998 -0.631 -4.799 1.00 94.00 215 GLU A CA 1
ATOM 1716 C C . GLU A 1 215 ? 20.129 0.549 -3.830 1.00 94.00 215 GLU A C 1
ATOM 1718 O O . GLU A 1 215 ? 19.858 0.397 -2.638 1.00 94.00 215 GLU A O 1
ATOM 1723 N N . ALA A 1 216 ? 20.454 1.747 -4.334 1.00 95.06 216 ALA A N 1
ATOM 1724 C CA . ALA A 1 216 ? 20.544 2.950 -3.509 1.00 95.06 216 ALA A CA 1
ATOM 1725 C C . ALA A 1 216 ? 19.215 3.256 -2.793 1.00 95.06 216 ALA A C 1
ATOM 1727 O O . ALA A 1 216 ? 19.204 3.493 -1.582 1.00 95.06 216 ALA A O 1
ATOM 1728 N N . SER A 1 217 ? 18.089 3.173 -3.509 1.00 96.06 217 SER A N 1
ATOM 1729 C CA . SER A 1 217 ? 16.753 3.399 -2.948 1.00 96.06 217 SER A CA 1
ATOM 1730 C C . SER A 1 217 ? 16.365 2.335 -1.925 1.00 96.06 217 SER A C 1
ATOM 1732 O O . SER A 1 217 ? 15.849 2.668 -0.856 1.00 96.06 217 SER A O 1
ATOM 1734 N N . LEU A 1 218 ? 16.637 1.056 -2.208 1.00 96.00 218 LEU A N 1
ATOM 1735 C CA . LEU A 1 218 ? 16.361 -0.041 -1.276 1.00 96.00 218 LEU A CA 1
ATOM 1736 C C . LEU A 1 218 ? 17.187 0.089 0.008 1.00 96.00 218 LEU A C 1
ATOM 1738 O O . LEU A 1 218 ? 16.633 -0.029 1.101 1.00 96.00 218 LEU A O 1
ATOM 1742 N N . MET A 1 219 ? 18.482 0.399 -0.101 1.00 95.25 219 MET A N 1
ATOM 1743 C CA . MET A 1 219 ? 19.340 0.659 1.059 1.00 95.25 219 MET A CA 1
ATOM 1744 C C . MET A 1 219 ? 18.854 1.868 1.868 1.00 95.25 219 MET A C 1
ATOM 1746 O O . MET A 1 219 ? 18.818 1.818 3.098 1.00 95.25 219 MET A O 1
ATOM 1750 N N . ALA A 1 220 ? 18.444 2.947 1.196 1.00 95.88 220 ALA A N 1
ATOM 1751 C CA . ALA A 1 220 ? 17.952 4.156 1.851 1.00 95.88 220 ALA A CA 1
ATOM 1752 C C . ALA A 1 220 ? 16.594 3.951 2.548 1.00 95.88 220 ALA A C 1
ATOM 1754 O O . ALA A 1 220 ? 16.332 4.578 3.578 1.00 95.88 220 ALA A O 1
ATOM 1755 N N . LEU A 1 221 ? 15.732 3.082 2.009 1.00 95.31 221 LEU A N 1
ATOM 1756 C CA . LEU A 1 221 ? 14.472 2.674 2.636 1.00 95.31 221 LEU A CA 1
ATOM 1757 C C . LEU A 1 221 ? 14.693 1.695 3.795 1.00 95.31 221 LEU A C 1
ATOM 1759 O O . LEU A 1 221 ? 13.954 1.748 4.774 1.00 95.31 221 LEU A O 1
ATOM 1763 N N . ASN A 1 222 ? 15.716 0.841 3.716 1.00 94.62 222 ASN A N 1
ATOM 1764 C CA . ASN A 1 222 ? 16.084 -0.128 4.753 1.00 94.62 222 ASN A CA 1
ATOM 1765 C C . ASN A 1 222 ? 16.954 0.463 5.877 1.00 94.62 222 ASN A C 1
ATOM 1767 O O . ASN A 1 222 ? 17.780 -0.232 6.465 1.00 94.62 222 ASN A O 1
ATOM 1771 N N . ASN A 1 223 ? 16.808 1.759 6.151 1.00 93.19 223 ASN A N 1
ATOM 1772 C CA . ASN A 1 223 ? 17.588 2.457 7.164 1.00 93.19 223 ASN A CA 1
ATOM 1773 C C . ASN A 1 223 ? 16.926 2.349 8.549 1.00 93.19 223 ASN A C 1
ATOM 1775 O O . ASN A 1 223 ? 15.729 2.588 8.680 1.00 93.19 223 ASN A O 1
ATOM 1779 N N . ASP A 1 224 ? 17.709 2.092 9.599 1.00 89.94 224 ASP A N 1
ATOM 1780 C CA . ASP A 1 224 ? 17.183 2.000 10.973 1.00 89.94 224 ASP A CA 1
ATOM 1781 C C . ASP A 1 224 ? 16.703 3.356 11.534 1.00 89.94 224 ASP A C 1
ATOM 1783 O O . ASP A 1 224 ? 15.942 3.423 12.499 1.00 89.94 224 ASP A O 1
ATOM 1787 N N . SER A 1 225 ? 17.125 4.476 10.935 1.00 93.75 225 SER A N 1
ATOM 1788 C CA . SER A 1 225 ? 16.666 5.810 11.325 1.00 93.75 225 SER A CA 1
ATOM 1789 C C . SER A 1 225 ? 15.315 6.131 10.692 1.00 93.75 225 SER A C 1
ATOM 1791 O O . SER A 1 225 ? 15.225 6.427 9.498 1.00 93.75 225 SER A O 1
ATOM 1793 N N . LEU A 1 226 ? 14.274 6.218 11.529 1.00 92.69 226 LEU A N 1
ATOM 1794 C CA . LEU A 1 226 ? 12.930 6.670 11.132 1.00 92.69 226 LEU A CA 1
ATOM 1795 C C . LEU A 1 226 ? 12.963 8.002 10.368 1.00 92.69 226 LEU A C 1
ATOM 1797 O O . LEU A 1 226 ? 12.209 8.203 9.414 1.00 92.69 226 LEU A O 1
ATOM 1801 N N . ARG A 1 227 ? 13.867 8.910 10.765 1.00 94.56 227 ARG A N 1
ATOM 1802 C CA . ARG A 1 227 ? 14.061 10.198 10.095 1.00 94.56 227 ARG A CA 1
ATOM 1803 C C . ARG A 1 227 ? 14.572 9.998 8.678 1.00 94.56 227 ARG A C 1
ATOM 1805 O O . ARG A 1 227 ? 14.012 10.601 7.769 1.00 94.56 227 ARG A O 1
ATOM 1812 N N . ASN A 1 228 ? 15.600 9.175 8.491 1.00 95.44 228 ASN A N 1
ATOM 1813 C CA . ASN A 1 228 ? 16.170 8.931 7.168 1.00 95.44 228 ASN A CA 1
ATOM 1814 C C . ASN A 1 228 ? 15.129 8.285 6.260 1.00 95.44 228 ASN A C 1
ATOM 1816 O O . ASN A 1 228 ? 14.881 8.804 5.182 1.00 95.44 228 ASN A O 1
ATOM 1820 N N . VAL A 1 229 ? 14.427 7.258 6.743 1.00 95.75 229 VAL A N 1
ATOM 1821 C CA . VAL A 1 229 ? 13.351 6.598 5.989 1.00 95.75 229 VAL A CA 1
ATOM 1822 C C . VAL A 1 229 ? 12.257 7.587 5.600 1.00 95.75 229 VAL A C 1
ATOM 1824 O O . VAL A 1 229 ? 11.837 7.616 4.446 1.00 95.75 229 VAL A O 1
ATOM 1827 N N . SER A 1 230 ? 11.834 8.459 6.519 1.00 96.00 230 SER A N 1
ATOM 1828 C CA . SER A 1 230 ? 10.852 9.503 6.211 1.00 96.00 230 SER A CA 1
ATOM 1829 C C . SER A 1 230 ? 11.337 10.477 5.129 1.00 96.00 230 SER A C 1
ATOM 1831 O O . SER A 1 230 ? 10.532 10.876 4.289 1.00 96.00 230 SER A O 1
ATOM 1833 N N . HIS A 1 231 ? 12.615 10.875 5.139 1.00 96.44 231 HIS A N 1
ATOM 1834 C CA . HIS A 1 231 ? 13.178 11.756 4.107 1.00 96.44 231 HIS A CA 1
ATOM 1835 C C . HIS A 1 231 ? 13.304 11.031 2.766 1.00 96.44 231 HIS A C 1
ATOM 1837 O O . HIS A 1 231 ? 12.890 11.581 1.749 1.00 96.44 231 HIS A O 1
ATOM 1843 N N . THR A 1 232 ? 13.787 9.786 2.766 1.00 97.00 232 THR A N 1
ATOM 1844 C CA . THR A 1 232 ? 13.873 8.933 1.573 1.00 97.00 232 THR A CA 1
ATOM 1845 C C . THR A 1 232 ? 12.507 8.790 0.912 1.00 97.00 232 THR A C 1
ATOM 1847 O O . THR A 1 232 ? 12.377 9.014 -0.286 1.00 97.00 232 THR A O 1
ATOM 1850 N N . LYS A 1 233 ? 11.455 8.498 1.689 1.00 97.62 233 LYS A N 1
ATOM 1851 C CA . LYS A 1 233 ? 10.084 8.398 1.171 1.00 97.62 233 LYS A CA 1
ATOM 1852 C C . LYS A 1 233 ? 9.615 9.690 0.510 1.00 97.62 233 LYS A C 1
ATOM 1854 O O . LYS A 1 233 ? 9.041 9.640 -0.573 1.00 97.62 233 LYS A O 1
ATOM 1859 N N . ALA A 1 234 ? 9.858 10.836 1.144 1.00 96.94 234 ALA A N 1
ATOM 1860 C CA . ALA A 1 234 ? 9.497 12.130 0.572 1.00 96.94 234 ALA A CA 1
ATOM 1861 C C . ALA A 1 234 ? 10.251 12.407 -0.742 1.00 96.94 234 ALA A C 1
ATOM 1863 O O . ALA A 1 234 ? 9.630 12.837 -1.712 1.00 96.94 234 ALA A O 1
ATOM 1864 N N . GLY A 1 235 ? 11.554 12.103 -0.783 1.00 96.38 235 GLY A N 1
ATOM 1865 C CA . GLY A 1 235 ? 12.383 12.228 -1.984 1.00 96.38 235 GLY A CA 1
ATOM 1866 C C . GLY A 1 235 ? 11.888 11.344 -3.128 1.00 96.38 235 GLY A C 1
ATOM 1867 O O . GLY A 1 235 ? 11.641 11.850 -4.216 1.00 96.38 235 GLY A O 1
ATOM 1868 N N . LEU A 1 236 ? 11.630 10.061 -2.856 1.00 96.56 236 LEU A N 1
ATOM 1869 C CA . LEU A 1 236 ? 11.116 9.115 -3.851 1.00 96.56 236 LEU A CA 1
ATOM 1870 C C . LEU A 1 236 ? 9.742 9.521 -4.392 1.00 96.56 236 LEU A C 1
ATOM 1872 O O . LEU A 1 236 ? 9.510 9.433 -5.592 1.00 96.56 236 LEU A O 1
ATOM 1876 N N . ILE A 1 237 ? 8.829 9.998 -3.537 1.00 96.62 237 ILE A N 1
ATOM 1877 C CA . ILE A 1 237 ? 7.526 10.510 -3.995 1.00 96.62 237 ILE A CA 1
ATOM 1878 C C . ILE A 1 237 ? 7.724 11.671 -4.972 1.00 96.62 237 ILE A C 1
ATOM 1880 O O . ILE A 1 237 ? 7.069 11.712 -6.011 1.00 96.62 237 ILE A O 1
ATOM 1884 N N . GLN A 1 238 ? 8.618 12.608 -4.651 1.00 95.50 238 GLN A N 1
ATOM 1885 C CA . GLN A 1 238 ? 8.892 13.754 -5.512 1.00 95.50 238 GLN A CA 1
ATOM 1886 C C . GLN A 1 238 ? 9.536 13.329 -6.836 1.00 95.50 238 GLN A C 1
ATOM 1888 O O . GLN A 1 238 ? 9.100 13.781 -7.890 1.00 95.50 238 GLN A O 1
ATOM 1893 N N . GLU A 1 239 ? 10.530 12.446 -6.786 1.00 94.62 239 GLU A N 1
ATOM 1894 C CA . GLU A 1 239 ? 11.253 11.961 -7.961 1.00 94.62 239 GLU A CA 1
ATOM 1895 C C . GLU A 1 239 ? 10.348 11.169 -8.913 1.00 94.62 239 GLU A C 1
ATOM 1897 O O . GLU A 1 239 ? 10.352 11.414 -10.116 1.00 94.62 239 GLU A O 1
ATOM 1902 N N . ILE A 1 240 ? 9.517 10.268 -8.381 1.00 95.25 240 ILE A N 1
ATOM 1903 C CA . ILE A 1 240 ? 8.602 9.428 -9.170 1.00 95.25 240 ILE A CA 1
ATOM 1904 C C . ILE A 1 240 ? 7.440 10.250 -9.753 1.00 95.25 240 ILE A C 1
ATOM 1906 O O . ILE A 1 240 ? 6.915 9.930 -10.827 1.00 95.25 240 ILE A O 1
ATOM 1910 N N . ALA A 1 241 ? 7.023 11.318 -9.069 1.00 93.88 241 ALA A N 1
ATOM 1911 C CA . ALA A 1 241 ? 6.031 12.255 -9.588 1.00 93.88 241 ALA A CA 1
ATOM 1912 C C . ALA A 1 241 ? 6.604 13.186 -10.672 1.00 93.88 241 ALA A C 1
ATOM 1914 O O . ALA A 1 241 ? 5.852 13.658 -11.534 1.00 93.88 241 ALA A O 1
ATOM 1915 N N . ASP A 1 242 ? 7.913 13.450 -10.652 1.00 92.19 242 ASP A N 1
ATOM 1916 C CA . ASP A 1 242 ? 8.563 14.339 -11.606 1.00 92.19 242 ASP A CA 1
ATOM 1917 C C . ASP A 1 242 ? 8.686 13.689 -12.993 1.00 92.19 242 ASP A C 1
ATOM 1919 O O . ASP A 1 242 ? 9.418 12.726 -13.228 1.00 92.19 242 ASP A O 1
ATOM 1923 N N . ARG A 1 243 ? 7.977 14.263 -13.971 1.00 79.69 243 ARG A N 1
ATOM 1924 C CA . ARG A 1 243 ? 8.012 13.794 -15.362 1.00 79.69 243 ARG A CA 1
ATOM 1925 C C . ARG A 1 243 ? 9.374 14.000 -16.021 1.00 79.69 243 ARG A C 1
ATOM 1927 O O . ARG A 1 243 ? 9.668 13.296 -16.987 1.00 79.69 243 ARG A O 1
ATOM 1934 N N . PHE A 1 244 ? 10.179 14.944 -15.539 1.00 74.75 244 PHE A N 1
ATOM 1935 C CA . PHE A 1 244 ? 11.502 15.227 -16.093 1.00 74.75 244 PHE A CA 1
ATOM 1936 C C . PHE A 1 244 ? 12.558 14.211 -15.640 1.00 74.75 244 PHE A C 1
ATOM 1938 O O . PHE A 1 244 ? 13.519 13.981 -16.371 1.00 74.75 244 PHE A O 1
ATOM 1945 N N . SER A 1 245 ? 12.331 13.522 -14.519 1.00 78.44 245 SER A N 1
ATOM 1946 C CA . SER A 1 245 ? 13.203 12.461 -13.986 1.00 78.44 245 SER A CA 1
ATOM 1947 C C . SER A 1 245 ? 12.929 11.082 -14.598 1.00 78.44 245 SER A C 1
ATOM 1949 O O . SER A 1 245 ? 13.482 10.072 -14.180 1.00 78.44 245 SER A O 1
ATOM 1951 N N . MET A 1 246 ? 12.086 10.990 -15.630 1.00 78.75 246 MET A N 1
ATOM 1952 C CA . MET A 1 246 ? 11.670 9.691 -16.166 1.00 78.75 246 MET A CA 1
ATOM 1953 C C . MET A 1 246 ? 12.814 8.842 -16.715 1.00 78.75 246 MET A C 1
ATOM 1955 O O . MET A 1 246 ? 12.738 7.619 -16.656 1.00 78.75 246 MET A O 1
ATOM 1959 N N . SER A 1 247 ? 13.867 9.454 -17.252 1.00 83.44 247 SER A N 1
ATOM 1960 C CA . SER A 1 247 ? 15.015 8.709 -17.771 1.00 83.44 247 SER A CA 1
ATOM 1961 C C . SER A 1 247 ? 15.952 8.182 -16.684 1.00 83.44 247 SER A C 1
ATOM 1963 O O . SER A 1 247 ? 16.739 7.295 -16.992 1.00 83.44 247 SER A O 1
ATOM 1965 N N . SER A 1 248 ? 15.899 8.715 -15.456 1.00 88.31 248 SER A N 1
ATOM 1966 C CA . SER A 1 248 ? 16.731 8.245 -14.338 1.00 88.31 248 SER A CA 1
ATOM 1967 C C . SER A 1 248 ? 16.070 7.138 -13.523 1.00 88.31 248 SER A C 1
ATOM 1969 O O . SER A 1 248 ? 16.737 6.510 -12.712 1.00 88.31 248 SER A O 1
ATOM 1971 N N . LEU A 1 249 ? 14.774 6.883 -13.724 1.00 93.38 249 LEU A N 1
ATOM 1972 C CA . LEU A 1 249 ? 14.067 5.838 -12.996 1.00 93.38 249 LEU A CA 1
ATOM 1973 C C . LEU A 1 249 ? 14.274 4.457 -13.644 1.00 93.38 249 LEU A C 1
ATOM 1975 O O . LEU A 1 249 ? 14.160 4.330 -14.876 1.00 93.38 249 LEU A O 1
ATOM 1979 N N . PRO A 1 250 ? 14.441 3.395 -12.831 1.00 94.62 250 PRO A N 1
ATOM 1980 C CA . PRO A 1 250 ? 14.449 2.021 -13.320 1.00 94.62 250 PRO A CA 1
ATOM 1981 C C . PRO A 1 250 ? 13.221 1.723 -14.182 1.00 94.62 250 PRO A C 1
ATOM 1983 O O . PRO A 1 250 ? 12.117 2.226 -13.932 1.00 94.62 250 PRO A O 1
ATOM 1986 N N . GLN A 1 251 ? 13.389 0.901 -15.218 1.00 93.88 251 GLN A N 1
ATOM 1987 C CA . GLN A 1 251 ? 12.303 0.644 -16.170 1.00 93.88 251 GLN A CA 1
ATOM 1988 C C . GLN A 1 251 ? 11.115 -0.054 -15.481 1.00 93.88 251 GLN A C 1
ATOM 1990 O O . GLN A 1 251 ? 9.961 0.257 -15.778 1.00 93.88 251 GLN A O 1
ATOM 1995 N N . SER A 1 252 ? 11.383 -0.916 -14.500 1.00 95.69 252 SER A N 1
ATOM 1996 C CA . SER A 1 252 ? 10.370 -1.546 -13.644 1.00 95.69 252 SER A CA 1
ATOM 1997 C C . SER A 1 252 ? 9.532 -0.535 -12.846 1.00 95.69 252 SER A C 1
ATOM 1999 O O . SER A 1 252 ? 8.317 -0.700 -12.733 1.00 95.69 252 SER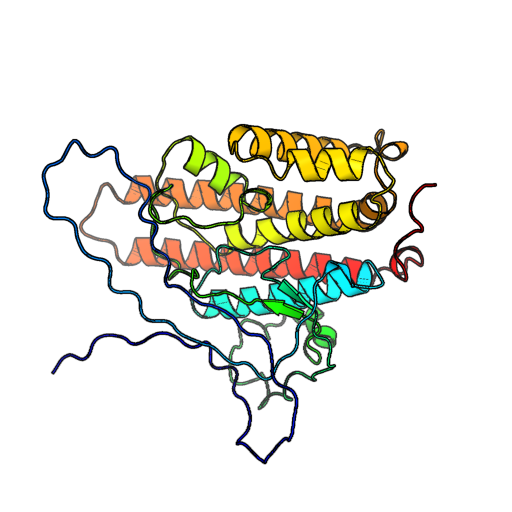 A O 1
ATOM 2001 N N . VAL A 1 253 ? 10.149 0.535 -12.333 1.00 96.75 253 VAL A N 1
ATOM 2002 C CA . VAL A 1 253 ? 9.471 1.609 -11.585 1.00 96.75 253 VAL A CA 1
ATOM 2003 C C . VAL A 1 253 ? 8.609 2.449 -12.518 1.00 96.75 253 VAL A C 1
ATOM 2005 O O . VAL A 1 253 ? 7.460 2.751 -12.196 1.00 96.75 253 VAL A O 1
ATOM 2008 N N . ARG A 1 254 ? 9.119 2.775 -13.711 1.00 95.12 254 ARG A N 1
ATOM 2009 C CA . ARG A 1 254 ? 8.369 3.539 -14.719 1.00 95.12 254 ARG A CA 1
ATOM 2010 C C . ARG A 1 254 ? 7.044 2.880 -15.089 1.00 95.12 254 ARG A C 1
ATOM 2012 O O . ARG A 1 254 ? 6.053 3.584 -15.259 1.00 95.12 254 ARG A O 1
ATOM 2019 N N . VAL A 1 255 ? 7.023 1.551 -15.184 1.00 95.69 255 VAL A N 1
ATOM 2020 C CA . VAL A 1 255 ? 5.822 0.786 -15.549 1.00 95.69 255 VAL A CA 1
ATOM 2021 C C . VAL A 1 255 ? 4.733 0.863 -14.472 1.00 95.69 255 VAL A C 1
ATOM 2023 O O . VAL A 1 255 ? 3.553 0.943 -14.803 1.00 95.69 255 VAL A O 1
ATOM 2026 N N . ILE A 1 256 ? 5.105 0.896 -13.189 1.00 96.81 256 ILE A N 1
ATOM 2027 C CA . ILE A 1 256 ? 4.147 0.961 -12.068 1.00 96.81 256 ILE A CA 1
ATOM 2028 C C . ILE A 1 256 ? 3.877 2.385 -11.567 1.00 96.81 256 ILE A C 1
ATOM 2030 O O . ILE A 1 256 ? 3.039 2.577 -10.684 1.00 96.81 256 ILE A O 1
ATOM 2034 N N . ARG A 1 257 ? 4.560 3.388 -12.134 1.00 96.25 257 ARG A N 1
ATOM 2035 C CA . ARG A 1 257 ? 4.553 4.791 -11.692 1.00 96.25 257 ARG A CA 1
ATOM 2036 C C . ARG A 1 257 ? 3.150 5.354 -11.502 1.00 96.25 257 ARG A C 1
ATOM 2038 O O . ARG A 1 257 ? 2.867 5.954 -10.471 1.00 96.25 257 ARG A O 1
ATOM 2045 N N . ASP A 1 258 ? 2.285 5.193 -12.499 1.00 96.56 258 ASP A N 1
ATOM 2046 C CA . ASP A 1 258 ? 0.971 5.840 -12.489 1.00 96.56 258 ASP A CA 1
ATOM 2047 C C . ASP A 1 258 ? 0.085 5.275 -11.364 1.00 96.56 258 ASP A C 1
ATOM 2049 O O . ASP A 1 258 ? -0.569 6.040 -10.653 1.00 96.56 258 ASP A O 1
ATOM 2053 N N . LEU A 1 259 ? 0.140 3.957 -11.129 1.00 98.19 259 LEU A N 1
ATOM 2054 C CA . LEU A 1 259 ? -0.542 3.316 -10.002 1.00 98.19 259 LEU A CA 1
ATOM 2055 C C . LEU A 1 259 ? 0.065 3.739 -8.660 1.00 98.19 259 LEU A C 1
ATOM 2057 O O . LEU A 1 259 ? -0.674 4.083 -7.739 1.00 98.19 259 LEU A O 1
ATOM 2061 N N . PHE A 1 260 ? 1.398 3.750 -8.553 1.00 98.19 260 PHE A N 1
ATOM 2062 C CA . PHE A 1 260 ? 2.090 4.199 -7.346 1.00 98.19 260 PHE A CA 1
ATOM 2063 C C . PHE A 1 260 ? 1.675 5.626 -6.968 1.00 98.19 260 PHE A C 1
ATOM 2065 O O . PHE A 1 260 ? 1.219 5.852 -5.848 1.00 98.19 260 PHE A O 1
ATOM 2072 N N . ASN A 1 261 ? 1.744 6.568 -7.913 1.00 97.88 261 ASN A N 1
ATOM 2073 C CA . ASN A 1 261 ? 1.350 7.959 -7.691 1.00 97.88 261 ASN A CA 1
ATOM 2074 C C . ASN A 1 261 ? -0.128 8.068 -7.295 1.00 97.88 261 ASN A C 1
ATOM 2076 O O . ASN A 1 261 ? -0.450 8.764 -6.332 1.00 97.88 261 ASN A O 1
ATOM 2080 N N . ARG A 1 262 ? -1.023 7.317 -7.956 1.00 98.38 262 ARG A N 1
ATOM 2081 C CA . ARG A 1 262 ? -2.449 7.287 -7.598 1.00 98.38 262 ARG A CA 1
ATOM 2082 C C . ARG A 1 262 ? -2.671 6.816 -6.160 1.00 98.38 262 ARG A C 1
ATOM 2084 O O . ARG A 1 262 ? -3.447 7.437 -5.433 1.00 98.38 262 ARG A O 1
ATOM 2091 N N . TRP A 1 263 ? -2.007 5.747 -5.730 1.00 98.56 263 TRP A N 1
ATOM 2092 C CA . TRP A 1 263 ? -2.109 5.265 -4.351 1.00 98.56 263 TRP A CA 1
ATOM 2093 C C . TRP A 1 263 ? -1.493 6.236 -3.340 1.00 98.56 263 TRP A C 1
ATOM 2095 O O . TRP A 1 263 ? -2.085 6.448 -2.282 1.00 98.56 263 TRP A O 1
ATOM 2105 N N . ILE A 1 264 ? -0.366 6.881 -3.655 1.00 98.06 264 ILE A N 1
ATOM 2106 C CA . ILE A 1 264 ? 0.224 7.921 -2.797 1.00 98.06 264 ILE A CA 1
ATOM 2107 C C . ILE A 1 264 ? -0.732 9.107 -2.625 1.00 98.06 264 ILE A C 1
ATOM 2109 O O . ILE A 1 264 ? -0.940 9.551 -1.494 1.00 98.06 264 ILE A O 1
ATOM 2113 N N . ASP A 1 265 ? -1.371 9.576 -3.698 1.00 98.25 265 ASP A N 1
ATOM 2114 C CA . ASP A 1 265 ? -2.352 10.663 -3.628 1.00 98.25 265 ASP A CA 1
ATOM 2115 C C . ASP A 1 265 ? -3.557 10.289 -2.756 1.00 98.25 265 ASP A C 1
ATOM 2117 O O . ASP A 1 265 ? -3.928 11.051 -1.860 1.00 98.25 265 ASP A O 1
ATOM 2121 N N . LEU A 1 266 ? -4.117 9.088 -2.954 1.00 98.44 266 LEU A N 1
ATOM 2122 C CA . LEU A 1 266 ? -5.196 8.561 -2.112 1.00 98.44 266 LEU A CA 1
ATOM 2123 C C . LEU A 1 266 ? -4.760 8.433 -0.647 1.00 98.44 266 LEU A C 1
ATOM 2125 O O . LEU A 1 266 ? -5.526 8.745 0.261 1.00 98.44 266 LEU A O 1
ATOM 2129 N N . SER A 1 267 ? -3.521 7.998 -0.403 1.00 97.12 267 SER A N 1
ATOM 2130 C CA . SER A 1 267 ? -2.955 7.878 0.942 1.00 97.12 267 SER A CA 1
ATOM 2131 C C . SER A 1 267 ? -2.842 9.230 1.643 1.00 97.12 267 SER A C 1
ATOM 2133 O O . SER A 1 267 ? -3.157 9.344 2.830 1.00 97.12 267 SER A O 1
ATOM 2135 N N . ARG A 1 268 ? -2.400 10.262 0.914 1.00 96.94 268 ARG A N 1
ATOM 2136 C CA . ARG A 1 268 ? -2.289 11.630 1.427 1.00 96.94 268 ARG A CA 1
ATOM 2137 C C . ARG A 1 268 ? -3.667 12.181 1.784 1.00 96.94 268 ARG A C 1
ATOM 2139 O O . ARG A 1 268 ? -3.844 12.618 2.917 1.00 96.94 268 ARG A O 1
ATOM 2146 N N . GLU A 1 269 ? -4.641 12.071 0.877 1.00 98.00 269 GLU A N 1
ATOM 2147 C CA . GLU A 1 269 ? -6.023 12.515 1.120 1.00 98.00 269 GLU A CA 1
ATOM 2148 C C . GLU A 1 269 ? -6.627 11.813 2.352 1.00 98.00 269 GLU A C 1
ATOM 2150 O O . GLU A 1 269 ? -7.209 12.455 3.230 1.00 98.00 269 GLU A O 1
ATOM 2155 N N . ALA A 1 270 ? -6.427 10.495 2.467 1.00 97.19 270 ALA A N 1
ATOM 2156 C CA . ALA A 1 270 ? -6.902 9.708 3.601 1.00 97.19 270 ALA A CA 1
ATOM 2157 C C . ALA A 1 270 ? -6.230 10.109 4.917 1.00 97.19 270 ALA A C 1
ATOM 2159 O O . ALA A 1 270 ? -6.894 10.232 5.945 1.00 97.19 270 ALA A O 1
ATOM 2160 N N . THR A 1 271 ? -4.918 10.342 4.889 1.00 95.12 271 THR A N 1
ATOM 2161 C CA . THR A 1 271 ? -4.143 10.759 6.062 1.00 95.12 271 THR A CA 1
ATOM 2162 C C . THR A 1 271 ? -4.569 12.140 6.555 1.00 95.12 271 THR A C 1
ATOM 2164 O O . THR A 1 271 ? -4.669 12.349 7.763 1.00 95.12 271 THR A O 1
ATOM 2167 N N . GLU A 1 272 ? -4.833 13.077 5.644 1.00 95.38 272 GLU A N 1
ATOM 2168 C CA . GLU A 1 272 ? -5.319 14.421 5.971 1.00 95.38 272 GLU A CA 1
ATOM 2169 C C . GLU A 1 272 ? -6.711 14.371 6.615 1.00 95.38 272 GLU A C 1
ATOM 2171 O O . GLU A 1 272 ? -6.925 14.970 7.670 1.00 95.38 272 GLU A O 1
ATOM 2176 N N . GLN A 1 273 ? -7.639 13.595 6.045 1.00 95.88 273 GLN A N 1
ATOM 2177 C CA . GLN A 1 273 ? -8.978 13.410 6.618 1.00 95.88 273 GLN A CA 1
ATOM 2178 C C . GLN A 1 273 ? -8.930 12.704 7.977 1.00 95.88 273 GLN A C 1
ATOM 2180 O O . GLN A 1 273 ? -9.592 13.141 8.920 1.00 95.88 273 GLN A O 1
ATOM 2185 N N . LEU A 1 274 ? -8.099 11.666 8.114 1.00 94.19 274 LEU A N 1
ATOM 2186 C CA . LEU A 1 274 ? -7.882 10.981 9.386 1.00 94.19 274 LEU A CA 1
ATOM 2187 C C . LEU A 1 274 ? -7.324 11.941 10.441 1.00 94.19 274 LEU A C 1
ATOM 2189 O O . LEU A 1 274 ? -7.749 11.902 11.591 1.00 94.19 274 LEU A O 1
ATOM 2193 N N . PHE A 1 275 ? -6.390 12.816 10.069 1.00 92.38 275 PHE A N 1
ATOM 2194 C CA . PHE A 1 275 ? -5.826 13.801 10.986 1.00 92.38 275 PHE A CA 1
ATOM 2195 C C . PHE A 1 275 ? -6.900 14.752 11.530 1.00 92.38 275 PHE A C 1
ATOM 2197 O O . PHE A 1 275 ? -7.015 14.888 12.746 1.00 92.38 275 PHE A O 1
ATOM 2204 N N . ILE A 1 276 ? -7.738 15.319 10.656 1.00 92.12 276 ILE A N 1
ATOM 2205 C CA . ILE A 1 276 ? -8.863 16.186 11.051 1.00 92.12 276 ILE A CA 1
ATOM 2206 C C . ILE A 1 276 ? -9.821 15.440 11.992 1.00 92.12 276 ILE A C 1
ATOM 2208 O O . ILE A 1 276 ? -10.243 15.981 13.017 1.00 92.12 276 ILE A O 1
ATOM 2212 N N . LEU A 1 277 ? -10.137 14.181 11.672 1.00 90.19 277 LEU A N 1
ATOM 2213 C CA . LEU A 1 277 ? -11.033 13.349 12.473 1.00 90.19 277 LEU A CA 1
ATOM 2214 C C . LEU A 1 277 ? -10.467 13.082 13.883 1.00 90.19 277 LEU A C 1
ATOM 2216 O O . LEU A 1 277 ? -11.185 13.212 14.876 1.00 90.19 277 LEU A O 1
ATOM 2220 N N . LEU A 1 278 ? -9.172 12.767 13.984 1.00 87.56 278 LEU A N 1
ATOM 2221 C CA . LEU A 1 278 ? -8.483 12.510 15.255 1.00 87.56 278 LEU A CA 1
ATOM 2222 C C . LEU A 1 278 ? -8.277 13.776 16.097 1.00 87.56 278 LEU A C 1
ATOM 2224 O O . LEU A 1 278 ? -8.310 13.711 17.327 1.00 87.56 278 LEU A O 1
ATOM 2228 N N . GLU A 1 279 ? -8.052 14.935 15.476 1.00 85.75 279 GLU A N 1
ATOM 2229 C CA . GLU A 1 279 ? -8.006 16.202 16.210 1.00 85.75 279 GLU A CA 1
ATOM 2230 C C . GLU A 1 279 ? -9.368 16.523 16.832 1.00 85.75 279 GLU A C 1
ATOM 2232 O O . GLU A 1 279 ? -9.434 16.858 18.018 1.00 85.75 279 GLU A O 1
ATOM 2237 N N . GLY A 1 280 ? -10.461 16.330 16.084 1.00 77.56 280 GLY A N 1
ATOM 2238 C CA . GLY A 1 280 ? -11.824 16.472 16.604 1.00 77.56 280 GLY A CA 1
ATOM 2239 C C . GLY A 1 280 ? -12.099 15.584 17.827 1.00 77.56 280 GLY A C 1
ATOM 2240 O O . GLY A 1 280 ? -12.669 16.043 18.822 1.00 77.56 280 GLY A O 1
ATOM 2241 N N . GLU A 1 281 ? -11.625 14.336 17.806 1.00 76.44 281 GLU A N 1
ATOM 2242 C CA . GLU A 1 281 ? -11.693 13.406 18.944 1.00 76.44 281 GLU A CA 1
ATOM 2243 C C . GLU A 1 281 ? -10.965 13.970 20.185 1.00 76.44 281 GLU A C 1
ATOM 2245 O O . GLU A 1 281 ? -11.536 14.030 21.277 1.00 76.44 281 GLU A O 1
ATOM 2250 N N . ARG A 1 282 ? -9.728 14.473 20.027 1.00 72.44 282 ARG A N 1
ATOM 2251 C CA . ARG A 1 282 ? -8.928 15.037 21.136 1.00 72.44 282 ARG A CA 1
ATOM 2252 C C . ARG A 1 282 ? -9.604 16.244 21.800 1.00 72.44 282 ARG A C 1
ATOM 2254 O O . ARG A 1 282 ? -9.567 16.363 23.026 1.00 72.44 282 ARG A O 1
ATOM 2261 N N . PHE A 1 283 ? -10.245 17.126 21.029 1.00 60.34 283 PHE A N 1
ATOM 2262 C CA . PHE A 1 283 ? -10.945 18.296 21.582 1.00 60.34 283 PHE A CA 1
ATOM 2263 C C . PHE A 1 283 ? -12.217 17.928 22.358 1.00 60.34 283 PHE A C 1
ATOM 2265 O O . PHE A 1 283 ? -12.560 18.601 23.334 1.00 60.34 283 PHE A O 1
ATOM 2272 N N . THR A 1 284 ? -12.910 16.860 21.960 1.00 58.66 284 THR A N 1
ATOM 2273 C CA . THR A 1 284 ? -14.143 16.413 22.629 1.00 58.66 284 THR A CA 1
ATOM 2274 C C . THR A 1 284 ? -13.873 15.573 23.883 1.00 58.66 284 THR A C 1
ATOM 2276 O O . THR A 1 284 ? -14.629 15.667 24.853 1.00 58.66 284 THR A O 1
ATOM 2279 N N . GLY A 1 285 ? -12.756 14.836 23.924 1.00 54.22 285 GLY A N 1
ATOM 2280 C CA . GLY A 1 285 ? -12.360 13.980 25.049 1.00 54.22 285 GLY A CA 1
ATOM 2281 C C . GLY A 1 285 ? -12.044 14.709 26.365 1.00 54.22 285 GLY A C 1
ATOM 2282 O O . GLY A 1 285 ? -12.206 14.145 27.441 1.00 54.22 285 GLY A O 1
ATOM 2283 N N . ASN A 1 286 ? -11.684 15.995 26.346 1.00 54.41 286 ASN A N 1
ATOM 2284 C CA . ASN A 1 286 ? -11.422 16.742 27.589 1.00 54.41 286 ASN A CA 1
ATOM 2285 C C . ASN A 1 286 ? -12.692 17.113 28.388 1.00 54.41 286 ASN A C 1
ATOM 2287 O O . ASN A 1 286 ? -12.595 17.690 29.470 1.00 54.41 286 ASN A O 1
ATOM 2291 N N . LYS A 1 287 ? -13.889 16.762 27.896 1.00 54.06 287 LYS A N 1
ATOM 2292 C CA . LYS A 1 287 ? -15.172 16.877 28.614 1.00 54.06 287 LYS A CA 1
ATOM 2293 C C . LYS A 1 287 ? -15.751 15.483 28.898 1.00 54.06 287 LYS A C 1
ATOM 2295 O O . LYS A 1 287 ? -16.881 15.171 28.529 1.00 54.06 287 LYS A O 1
ATOM 2300 N N . LEU A 1 288 ? -14.947 14.607 29.502 1.00 47.31 288 LEU A N 1
ATOM 2301 C CA . LEU A 1 288 ? -15.291 13.200 29.712 1.00 47.31 288 LEU A CA 1
ATOM 2302 C C . LEU A 1 288 ? -16.274 13.027 30.885 1.00 47.31 288 LEU A C 1
ATOM 2304 O O . LEU A 1 288 ? -15.891 13.161 32.042 1.00 47.31 288 LEU A O 1
ATOM 2308 N N . ASN A 1 289 ? -17.540 12.746 30.566 1.00 47.84 289 ASN A N 1
ATOM 2309 C CA . ASN A 1 289 ? -18.438 11.880 31.356 1.00 47.84 289 ASN A CA 1
ATOM 2310 C C . ASN A 1 289 ? -19.759 11.549 30.637 1.00 47.84 289 ASN A C 1
ATOM 2312 O O . ASN A 1 289 ? -20.528 10.720 31.112 1.00 47.84 289 ASN A O 1
ATOM 2316 N N . SER A 1 290 ? -20.030 12.126 29.466 1.00 50.66 290 SER A N 1
ATOM 2317 C CA . SER A 1 290 ? -21.243 11.809 28.711 1.00 50.66 290 SER A CA 1
ATOM 2318 C C . SER A 1 290 ? -21.005 11.990 27.222 1.00 50.66 290 SER A C 1
ATOM 2320 O O . SER A 1 290 ? -21.109 13.121 26.767 1.00 50.66 290 SER A O 1
ATOM 2322 N N . ASN A 1 291 ? -20.678 10.931 26.470 1.00 58.12 291 ASN A N 1
ATOM 2323 C CA . ASN A 1 291 ? -21.164 10.779 25.089 1.00 58.12 291 ASN A CA 1
ATOM 2324 C C . ASN A 1 291 ? -20.655 9.496 24.413 1.00 58.12 291 ASN A C 1
ATOM 2326 O O . ASN A 1 291 ? -19.775 9.525 23.557 1.00 58.12 291 ASN A O 1
ATOM 2330 N N . LEU A 1 292 ? -21.325 8.376 24.700 1.00 68.62 292 LEU A N 1
ATOM 2331 C CA . LEU A 1 292 ? -21.353 7.214 23.796 1.00 68.62 292 LEU A CA 1
ATOM 2332 C C . LEU A 1 292 ? -21.740 7.621 22.358 1.00 68.62 292 LEU A C 1
ATOM 2334 O O . LEU A 1 292 ? -21.273 7.021 21.398 1.00 68.62 292 LEU A O 1
ATOM 2338 N N . GLN A 1 293 ? -22.544 8.680 22.212 1.00 72.19 293 GLN A N 1
ATOM 2339 C CA . GLN A 1 293 ? -22.953 9.232 20.919 1.00 72.19 293 GLN A CA 1
ATOM 2340 C C . GLN A 1 293 ? -21.791 9.850 20.127 1.00 72.19 293 GLN A C 1
ATOM 2342 O O . GLN A 1 293 ? -21.737 9.672 18.918 1.00 72.19 293 GLN A O 1
ATOM 2347 N N . LEU A 1 294 ? -20.841 10.536 20.776 1.00 74.19 294 LEU A N 1
ATOM 2348 C CA . LEU A 1 294 ? -19.690 11.127 20.075 1.00 74.19 294 LEU A CA 1
ATOM 2349 C C . LEU A 1 294 ? -18.718 10.049 19.594 1.00 74.19 294 LEU A C 1
ATOM 2351 O O . LEU A 1 294 ? -18.203 10.154 18.485 1.00 74.19 294 LEU A O 1
ATOM 2355 N N . GLN A 1 295 ? -18.518 8.997 20.394 1.00 79.38 295 GLN A N 1
ATOM 2356 C CA . GLN A 1 295 ? -17.716 7.851 19.971 1.00 79.38 295 GLN A CA 1
ATOM 2357 C C . GLN A 1 295 ? -18.357 7.131 18.781 1.00 79.38 295 GLN A C 1
ATOM 2359 O O . GLN A 1 295 ? -17.650 6.788 17.845 1.00 79.38 295 GLN A O 1
ATOM 2364 N N . ALA A 1 296 ? -19.682 6.946 18.790 1.00 82.75 296 ALA A N 1
ATOM 2365 C CA . ALA A 1 296 ? -20.394 6.350 17.662 1.00 82.75 296 ALA A CA 1
ATOM 2366 C C . ALA A 1 296 ? -20.239 7.190 16.383 1.00 82.75 296 ALA A C 1
ATOM 2368 O O . ALA A 1 296 ? -19.903 6.649 15.341 1.00 82.75 296 ALA A O 1
ATOM 2369 N N . VAL A 1 297 ? -20.374 8.519 16.476 1.00 84.56 297 VAL A N 1
ATOM 2370 C CA . VAL A 1 297 ? -20.166 9.421 15.327 1.00 84.56 297 VAL A CA 1
ATOM 2371 C C . VAL A 1 297 ? -18.733 9.339 14.788 1.00 84.56 297 VAL A C 1
ATOM 2373 O O . VAL A 1 297 ? -18.535 9.341 13.575 1.00 84.56 297 VAL A O 1
ATOM 2376 N N . PHE A 1 298 ? -17.733 9.267 15.670 1.00 87.56 298 PHE A N 1
ATOM 2377 C CA . PHE A 1 298 ? -16.339 9.076 15.265 1.00 87.56 298 PHE A CA 1
ATOM 2378 C C . PHE A 1 298 ? -16.130 7.720 14.581 1.00 87.56 298 PHE A C 1
ATOM 2380 O O . PHE A 1 298 ? -15.521 7.669 13.513 1.00 87.56 298 PHE A O 1
ATOM 2387 N N . ASP A 1 299 ? -16.644 6.643 15.179 1.00 88.31 299 ASP A N 1
ATOM 2388 C CA . ASP A 1 299 ? -16.526 5.283 14.655 1.00 88.31 299 ASP A CA 1
ATOM 2389 C C . ASP A 1 299 ? -17.186 5.181 13.267 1.00 88.31 299 ASP A C 1
ATOM 2391 O O . ASP A 1 299 ? -16.554 4.694 12.331 1.00 88.31 299 ASP A O 1
ATOM 2395 N N . ASP A 1 300 ? -18.395 5.731 13.102 1.00 89.81 300 ASP A N 1
ATOM 2396 C CA . ASP A 1 300 ? -19.127 5.767 11.830 1.00 89.81 300 ASP A CA 1
ATOM 2397 C C . ASP A 1 300 ? -18.363 6.567 10.759 1.00 89.81 300 ASP A C 1
ATOM 2399 O O . ASP A 1 300 ? -18.270 6.155 9.598 1.00 89.81 300 ASP A O 1
ATOM 2403 N N . ALA A 1 301 ? -17.777 7.709 11.137 1.00 92.81 301 ALA A N 1
ATOM 2404 C CA . ALA A 1 301 ? -16.978 8.530 10.231 1.00 92.81 301 ALA A CA 1
ATOM 2405 C C . ALA A 1 301 ? -15.684 7.818 9.802 1.00 92.81 301 ALA A C 1
ATOM 2407 O O . ALA A 1 301 ? -15.332 7.831 8.618 1.00 92.81 301 ALA A O 1
ATOM 2408 N N . LEU A 1 302 ? -14.991 7.166 10.742 1.00 91.81 302 LEU A N 1
ATOM 2409 C CA . LEU A 1 302 ? -13.791 6.379 10.463 1.00 91.81 302 LEU A CA 1
ATOM 2410 C C . LEU A 1 302 ? -14.116 5.169 9.579 1.00 91.81 302 LEU A C 1
ATOM 2412 O O . LEU A 1 302 ? -13.363 4.866 8.649 1.00 91.81 302 LEU A O 1
ATOM 2416 N N . GLU A 1 303 ? -15.242 4.503 9.828 1.00 92.38 303 GLU A N 1
ATOM 2417 C CA . GLU A 1 303 ? -15.724 3.388 9.019 1.00 92.38 303 GLU A CA 1
ATOM 2418 C C . GLU A 1 303 ? -16.041 3.832 7.587 1.00 92.38 303 GLU A C 1
ATOM 2420 O O . GLU A 1 303 ? -15.539 3.233 6.631 1.00 92.38 303 GLU A O 1
ATOM 2425 N N . GLY A 1 304 ? -16.815 4.909 7.425 1.00 92.94 304 GLY A N 1
ATOM 2426 C CA . GLY A 1 304 ? -17.151 5.468 6.115 1.00 92.94 304 GLY A CA 1
ATOM 2427 C C . GLY A 1 304 ? -15.913 5.886 5.321 1.00 92.94 304 GLY A C 1
ATOM 2428 O O . GLY A 1 304 ? -15.777 5.546 4.143 1.00 92.94 304 GLY A O 1
ATOM 2429 N N . MET A 1 305 ? -14.963 6.551 5.984 1.00 95.31 305 MET A N 1
ATOM 2430 C CA . MET A 1 305 ? -13.679 6.925 5.390 1.00 95.31 305 MET A CA 1
ATOM 2431 C C . MET A 1 305 ? -12.873 5.690 4.960 1.00 95.31 305 MET A C 1
ATOM 2433 O O . MET A 1 305 ? -12.369 5.639 3.838 1.00 95.31 305 MET A O 1
ATOM 2437 N N . THR A 1 306 ? -12.786 4.670 5.813 1.00 94.25 306 THR A N 1
ATOM 2438 C CA . THR A 1 306 ? -12.037 3.440 5.517 1.00 94.25 306 THR A CA 1
ATOM 2439 C C . THR A 1 306 ? -12.626 2.690 4.325 1.00 94.25 306 THR A C 1
ATOM 2441 O O . THR A 1 306 ? -11.887 2.316 3.412 1.00 94.25 306 THR A O 1
ATOM 2444 N N . LYS A 1 307 ? -13.956 2.539 4.270 1.00 93.69 307 LYS A N 1
ATOM 2445 C CA . LYS A 1 307 ? -14.649 1.927 3.125 1.00 93.69 307 LYS A CA 1
ATOM 2446 C C . LYS A 1 307 ? -14.394 2.692 1.827 1.00 93.69 307 LYS A C 1
ATOM 2448 O O . LYS A 1 307 ? -14.096 2.067 0.809 1.00 93.69 307 LYS A O 1
ATOM 2453 N N . LYS A 1 308 ? -14.457 4.032 1.866 1.00 95.12 308 LYS A N 1
ATOM 2454 C CA . LYS A 1 308 ? -14.144 4.889 0.711 1.00 95.12 308 LYS A CA 1
ATOM 2455 C C . LYS A 1 308 ? -12.742 4.591 0.176 1.00 95.12 308 LYS A C 1
ATOM 2457 O O . LYS A 1 308 ? -12.607 4.297 -1.007 1.00 95.12 308 LYS A O 1
ATOM 2462 N N . TYR A 1 309 ? -11.707 4.638 1.013 1.00 97.31 309 TYR A N 1
ATOM 2463 C CA . TYR A 1 309 ? -10.336 4.485 0.514 1.00 97.31 309 TYR A CA 1
ATOM 2464 C C . TYR A 1 309 ? -9.969 3.050 0.141 1.00 97.31 309 TYR A C 1
ATOM 2466 O O . TYR A 1 309 ? -9.241 2.875 -0.831 1.00 97.31 309 TYR A O 1
ATOM 2474 N N . LEU A 1 310 ? -10.515 2.028 0.811 1.00 96.06 310 LEU A N 1
ATOM 2475 C CA . LEU A 1 310 ? -10.387 0.641 0.343 1.00 96.06 310 LEU A CA 1
ATOM 2476 C C . LEU A 1 310 ? -10.930 0.496 -1.085 1.00 96.06 310 LEU A C 1
ATOM 2478 O O . LEU A 1 310 ? -10.238 -0.040 -1.949 1.00 96.06 310 LEU A O 1
ATOM 2482 N N . LYS A 1 311 ? -12.127 1.039 -1.348 1.00 95.62 311 LYS A N 1
ATOM 2483 C CA . LYS A 1 311 ? -12.745 1.043 -2.681 1.00 95.62 311 LYS A CA 1
ATOM 2484 C C . LYS A 1 311 ? -11.859 1.721 -3.720 1.00 95.62 311 LYS A C 1
ATOM 2486 O O . LYS A 1 311 ? -11.607 1.141 -4.771 1.00 95.62 311 LYS A O 1
ATOM 2491 N N . GLU A 1 312 ? -11.372 2.923 -3.429 1.00 97.88 312 GLU A N 1
ATOM 2492 C CA . GLU A 1 312 ? -10.547 3.688 -4.371 1.00 97.88 312 GLU A CA 1
ATOM 2493 C C . GLU A 1 312 ? -9.194 3.016 -4.654 1.00 97.88 312 GLU A C 1
ATOM 2495 O O . GLU A 1 312 ? -8.739 3.011 -5.797 1.00 97.88 312 GLU A O 1
ATOM 2500 N N . TYR A 1 313 ? -8.570 2.392 -3.648 1.00 98.31 313 TYR A N 1
ATOM 2501 C CA . TYR A 1 313 ? -7.339 1.616 -3.832 1.00 98.31 313 TYR A CA 1
ATOM 2502 C C . TYR A 1 313 ? -7.557 0.402 -4.731 1.00 98.31 313 TYR A C 1
ATOM 2504 O O . TYR A 1 313 ? -6.772 0.165 -5.651 1.00 98.31 313 TYR A O 1
ATOM 2512 N N . MET A 1 314 ? -8.623 -0.356 -4.464 1.00 97.94 314 MET A N 1
ATOM 2513 C CA . MET A 1 314 ? -8.995 -1.529 -5.249 1.00 97.94 314 MET A CA 1
ATOM 2514 C C . MET A 1 314 ? -9.357 -1.153 -6.684 1.00 97.94 314 MET A C 1
ATOM 2516 O O . MET A 1 314 ? -8.942 -1.840 -7.610 1.00 97.94 314 MET A O 1
ATOM 2520 N N . ARG A 1 315 ? -10.088 -0.050 -6.878 1.00 97.38 315 ARG A N 1
ATOM 2521 C CA . ARG A 1 315 ? -10.441 0.446 -8.210 1.00 97.38 315 ARG A CA 1
ATOM 2522 C C . ARG A 1 315 ? -9.201 0.826 -9.005 1.00 97.38 315 ARG A C 1
ATOM 2524 O O . ARG A 1 315 ? -9.038 0.333 -10.108 1.00 97.38 315 ARG A O 1
ATOM 2531 N N . ALA A 1 316 ? -8.277 1.578 -8.406 1.00 98.44 316 ALA A N 1
ATOM 2532 C CA . ALA A 1 316 ? -7.012 1.912 -9.058 1.00 98.44 316 ALA A CA 1
ATOM 2533 C C . ALA A 1 316 ? -6.199 0.660 -9.453 1.00 98.44 316 ALA A C 1
ATOM 2535 O O . ALA A 1 316 ? -5.561 0.649 -10.503 1.00 98.44 316 ALA A O 1
ATOM 2536 N N . ALA A 1 317 ? -6.236 -0.404 -8.641 1.00 98.38 317 ALA A N 1
ATOM 2537 C CA . ALA A 1 317 ? -5.606 -1.677 -8.990 1.00 98.38 317 ALA A CA 1
ATOM 2538 C C . ALA A 1 317 ? -6.290 -2.366 -10.178 1.00 98.38 317 ALA A C 1
ATOM 2540 O O . ALA A 1 317 ? -5.594 -2.853 -11.065 1.00 98.38 317 ALA A O 1
ATOM 2541 N N . VAL A 1 318 ? -7.625 -2.406 -10.203 1.00 97.38 318 VAL A N 1
ATOM 2542 C CA . VAL A 1 318 ? -8.394 -2.968 -11.326 1.00 97.38 318 VAL A CA 1
ATOM 2543 C C . VAL A 1 318 ? -8.129 -2.180 -12.606 1.00 97.38 318 VAL A C 1
ATOM 2545 O O . VAL A 1 318 ? -7.715 -2.782 -13.591 1.00 97.38 318 VAL A O 1
ATOM 2548 N N . ASP A 1 319 ? -8.210 -0.848 -12.557 1.00 97.38 319 ASP A N 1
ATOM 2549 C CA . ASP A 1 319 ? -7.917 0.028 -13.698 1.00 97.38 319 ASP A CA 1
ATOM 2550 C C . ASP A 1 319 ? -6.505 -0.229 -14.260 1.00 97.38 319 ASP A C 1
ATOM 2552 O O . ASP A 1 319 ? -6.294 -0.239 -15.473 1.00 97.38 319 ASP A O 1
ATOM 2556 N N . PHE A 1 320 ? -5.518 -0.474 -13.388 1.00 97.31 320 PHE A N 1
ATOM 2557 C CA . PHE A 1 320 ? -4.163 -0.838 -13.807 1.00 97.31 320 PHE A CA 1
ATOM 2558 C C . PHE A 1 320 ? -4.099 -2.226 -14.458 1.00 97.31 320 PHE A C 1
ATOM 2560 O O . PHE A 1 320 ? -3.388 -2.407 -15.444 1.00 97.31 320 PHE A O 1
ATOM 2567 N N . ILE A 1 321 ? -4.815 -3.212 -13.910 1.00 96.81 321 ILE A N 1
ATOM 2568 C CA . ILE A 1 321 ? -4.835 -4.582 -14.437 1.00 96.81 321 ILE A CA 1
ATOM 2569 C C . ILE A 1 321 ? -5.488 -4.623 -15.822 1.00 96.81 321 ILE A C 1
ATOM 2571 O O . ILE A 1 321 ? -4.964 -5.292 -16.712 1.00 96.81 321 ILE A O 1
ATOM 2575 N N . GLU A 1 322 ? -6.603 -3.916 -15.997 1.00 95.69 322 GLU A N 1
ATOM 2576 C CA . GLU A 1 322 ? -7.399 -3.886 -17.231 1.00 95.69 322 GLU A CA 1
ATOM 2577 C C . GLU A 1 322 ? -6.797 -2.999 -18.323 1.00 95.69 322 GLU A C 1
ATOM 2579 O O . GLU A 1 322 ? -7.215 -3.072 -19.478 1.00 95.69 322 GLU A O 1
ATOM 2584 N N . LYS A 1 323 ? -5.794 -2.179 -17.991 1.00 94.50 323 LYS A N 1
ATOM 2585 C CA . LYS A 1 323 ? -5.119 -1.322 -18.962 1.00 94.50 323 LYS A CA 1
ATOM 2586 C C . LYS A 1 323 ? -4.554 -2.158 -20.120 1.00 94.50 323 LYS A C 1
ATOM 2588 O O . LYS A 1 323 ? -3.696 -3.028 -19.928 1.00 94.50 323 LYS A O 1
ATOM 2593 N N . GLU A 1 324 ? -5.002 -1.838 -21.335 1.00 84.50 324 GLU A N 1
ATOM 2594 C CA . GLU A 1 324 ? -4.472 -2.373 -22.594 1.00 84.50 324 GLU A CA 1
ATOM 2595 C C . GLU A 1 324 ? -3.076 -1.788 -22.865 1.00 84.50 324 GLU A C 1
ATOM 2597 O O . GLU A 1 324 ? -2.890 -0.852 -23.640 1.00 84.50 324 GLU A O 1
ATOM 2602 N N . ASP A 1 325 ? -2.078 -2.306 -22.158 1.00 86.75 325 ASP A N 1
ATOM 2603 C CA . ASP A 1 325 ? -0.685 -1.893 -22.272 1.00 86.75 325 ASP A CA 1
ATOM 2604 C C . ASP A 1 325 ? 0.206 -3.137 -22.303 1.00 86.75 325 ASP A C 1
ATOM 2606 O O . ASP A 1 325 ? 0.314 -3.877 -21.323 1.00 86.75 325 ASP A O 1
ATOM 2610 N N . VAL A 1 326 ? 0.840 -3.379 -23.454 1.00 75.31 326 VAL A N 1
ATOM 2611 C CA . VAL A 1 326 ? 1.701 -4.552 -23.685 1.00 75.31 326 VAL A CA 1
ATOM 2612 C C . VAL A 1 326 ? 2.904 -4.556 -22.732 1.00 75.31 326 VAL A C 1
ATOM 2614 O O . VAL A 1 326 ? 3.424 -5.619 -22.400 1.00 75.31 326 VAL A O 1
ATOM 2617 N N . GLY A 1 327 ? 3.311 -3.387 -22.217 1.00 79.56 327 GLY A N 1
ATOM 2618 C CA . GLY A 1 327 ? 4.380 -3.262 -21.224 1.00 79.56 327 GLY A CA 1
ATOM 2619 C C . GLY A 1 327 ? 4.049 -3.850 -19.846 1.00 79.56 327 GLY A C 1
ATOM 2620 O O . GLY A 1 327 ? 4.913 -3.850 -18.973 1.00 79.56 327 GLY A O 1
ATOM 2621 N N . LEU A 1 328 ? 2.821 -4.339 -19.634 1.00 86.19 328 LEU A N 1
ATOM 2622 C CA . LEU A 1 328 ? 2.374 -4.952 -18.378 1.00 86.19 328 LEU A CA 1
ATOM 2623 C C . LEU A 1 328 ? 2.402 -6.485 -18.381 1.00 86.19 328 LEU A C 1
ATOM 2625 O O . LEU A 1 328 ? 2.181 -7.086 -17.326 1.00 86.19 328 LEU A O 1
ATOM 2629 N N . GLU A 1 329 ? 2.663 -7.119 -19.529 1.00 87.88 329 GLU A N 1
ATOM 2630 C CA . GLU A 1 329 ? 2.649 -8.586 -19.661 1.00 87.88 329 GLU A CA 1
ATOM 2631 C C . GLU A 1 329 ? 3.887 -9.254 -19.073 1.00 87.88 329 GLU A C 1
ATOM 2633 O O . GLU A 1 329 ? 3.815 -10.388 -18.608 1.00 87.88 329 GLU A O 1
ATOM 2638 N N . LEU A 1 330 ? 5.015 -8.548 -19.061 1.00 90.25 330 LEU A N 1
ATOM 2639 C CA . LEU A 1 330 ? 6.280 -9.007 -18.504 1.00 90.25 330 LEU A CA 1
ATOM 2640 C C . LEU A 1 330 ? 6.973 -7.839 -17.820 1.00 90.25 330 LEU A C 1
ATOM 2642 O O . LEU A 1 330 ? 6.775 -6.679 -18.189 1.00 90.25 330 LEU A O 1
ATOM 2646 N N . TRP A 1 331 ? 7.801 -8.143 -16.822 1.00 91.50 331 TRP A N 1
ATOM 2647 C CA . TRP A 1 331 ? 8.746 -7.137 -16.360 1.00 91.50 331 TRP A CA 1
ATOM 2648 C C . TRP A 1 331 ? 9.681 -6.757 -17.512 1.00 91.50 331 TRP A C 1
ATOM 2650 O O . TRP A 1 331 ? 10.120 -7.638 -18.253 1.00 91.50 331 TRP A O 1
ATOM 2660 N N . PRO A 1 332 ? 9.986 -5.465 -17.675 1.00 85.50 332 PRO A N 1
ATOM 2661 C CA . PRO A 1 332 ? 11.008 -5.033 -18.611 1.00 85.50 332 PRO A CA 1
ATOM 2662 C C . PRO A 1 332 ? 12.340 -5.707 -18.286 1.00 85.50 332 PRO A C 1
ATOM 2664 O O . PRO A 1 332 ? 12.655 -5.901 -17.110 1.00 85.50 332 PRO A O 1
ATOM 2667 N N . GLU A 1 333 ? 13.116 -6.031 -19.318 1.00 83.94 333 GLU A N 1
ATOM 2668 C CA . GLU A 1 333 ? 14.479 -6.521 -19.122 1.00 83.94 333 GLU A CA 1
ATOM 2669 C C . GLU A 1 333 ? 15.277 -5.501 -18.291 1.00 83.94 333 GLU A C 1
ATOM 2671 O O . GLU A 1 333 ? 15.146 -4.293 -18.539 1.00 83.94 333 GLU A O 1
ATOM 2676 N N . PRO A 1 334 ? 16.075 -5.953 -17.305 1.00 76.88 334 PRO A N 1
ATOM 2677 C CA . PRO A 1 334 ? 16.924 -5.068 -16.520 1.00 76.88 334 PRO A CA 1
ATOM 2678 C C . PRO A 1 334 ? 17.802 -4.209 -17.428 1.00 76.88 334 PRO A C 1
ATOM 2680 O O . PRO A 1 334 ? 18.277 -4.669 -18.471 1.00 76.88 334 PRO A O 1
ATOM 2683 N N . SER A 1 335 ? 18.022 -2.957 -17.032 1.00 70.56 335 SER A N 1
ATOM 2684 C CA . SER A 1 335 ? 18.903 -2.070 -17.795 1.00 70.56 335 SER A CA 1
ATOM 2685 C C . SER A 1 335 ? 20.326 -2.647 -17.762 1.00 70.56 335 SER A C 1
ATOM 2687 O O . SER A 1 335 ? 20.830 -2.949 -16.680 1.00 70.56 335 SER A O 1
ATOM 2689 N N . ALA A 1 336 ? 20.926 -2.863 -18.938 1.00 59.00 336 ALA A N 1
ATOM 2690 C CA . ALA A 1 336 ? 22.248 -3.485 -19.085 1.00 59.00 336 ALA A CA 1
ATOM 2691 C C . ALA A 1 336 ? 23.400 -2.620 -18.559 1.00 59.00 336 ALA A C 1
ATOM 2693 O O . ALA A 1 336 ? 23.313 -1.376 -18.697 1.00 59.00 336 ALA A O 1
#

Radius of gyration: 21.32 Å; chains: 1; bounding box: 48×56×65 Å

pLDDT: mean 78.31, std 22.37, range [22.0, 98.56]

InterPro domains:
  IPR040976 Fungal-type protein kinase [PF17667] (49-203)

Organism: Cyclocybe aegerita (NCBI:txid1973307)

Secondary structure (DSSP, 8-state):
-------------PPP-----S----EEEE----------S-S-----------EEEE-S--EE-GGG-SSHHHHHHHHHHHHHHHHHHHHTT---S---TTTEEEEEEEEE----S-GGGT-TTTTSGGGGGGGGGSSEEEEEE--TTSPPPTT-EE-TTTT----GGG--HHHHHHHHTT--EE--HHHHHHHHHHHHHHHHHHH-TTSHHHHHHHHHHT-S-HHHHHHHHHHHHHHHH-GGGTTTS-HHHHHHHHHHHHHHHHHHHHHHHHHHHHHHHHHHHTTTTS-HHHHHHHHHHHHHHHHHHHHHHHHHHHHHHH---GGGSSPPPPP-

Foldseek 3Di:
DDDDDDDDDVDPDDPDDDDDDDDWDDWDFDWQDQDPDPDPPPDPDDDDDDDTDTDTDTDRFDFDFLLPQFFLLLSLLLLLLALVQQVVCVVVQWHQQADARVQKTFTPDKDFSPCDVPPVPDDVLCVDPLNVLCVVSNGTHGIYGHDSSLTDRQADWDFAPRNHDYQQLQFALVRLVCNVVRHTDRDDSLRVLSSSLSNLQLSLLVLQVVQPVSVVLNVQSNDPDSVSSSVSVVVVLVLLPDPVNLVSDWQSCNLCSVLSNQSVVLSVVLVVQVVVLVVVVVVVPVPPDDDPPNVVVSVVSSSVSSSVSSSSNSVSSSCSSPDPDPCRPGPPDHDD